Protein AF-A0AAE1XP70-F1 (afdb_monomer_lite)

Foldseek 3Di:
DDDPPDDPDDADEAEDEQDDDLQSNQLVPDLDPVVPQDPHWYKYQYDPVDDDDDPVQPDDPDDDDDDHDTRTDDDDHDDDDDDDPPDDPWEAADDDQFGDPPDTDHDDDPVVVVVLVVCVVVQDQPVNDPRSSVCSVCSDYHHDDCLAEPELFAPPPDPVVVVVSLCQLLDVVHPGPDYDQPDDDLLLAFLQAFLLLLAPVSVRNGHRSNSPSSVVSLVVDDPVSNVSSAHDPVSLVVSLVSLVNSVVVVPPVNPSVGDGPGPSNPD

Organism: NCBI:txid300844

InterPro domains:
  IPR029044 Nucleotide-diphospho-sugar transferases [G3DSA:3.90.550.10] (46-223)
  IPR029044 Nucleotide-diphospho-sugar transferases [SSF53448] (96-226)
  IPR050587 GNT1/Glycosyltransferase 8 [PTHR11183] (87-263)

Secondary structure (DSSP, 8-state):
------PPPPP-EEEEEE-SSHHHHHHSTTSSTTTS---SEEEEEE-TT-----GGGSPPS-----SS-EEEE-------------PPSSEEEEETTEEEEEEEE----HHHHHHHHHGGGTS--TTSSHHHHHHHH--S-EEPPGGGSEE---TT--HHHHHHHHHHHT-SS---S-EE--SS-GGGS-TTS-GGGGSGGGGGG--HHHHHHHHHHHHTS-HHHHGGGPPPHHHHHHHHHHHHHHHHTT-TT-GGGS----GGGT-

Sequence (267 aa):
MEAIAQKPQKREAYATVLHSSKSYVWCNRLSPQLQTRTHRDLILLLDPSFSNPPAKLSPGPAHRLRQDHLHRLRRRRFHQPRHPLPLPQMSAGNDGSIFNSGVMVIKPSNCTFRMLMDRRKDIVSYNGGDQGFLNEVFVWWHRLPRRVNFLKNFWSNSSIEASVKNQLLGSDPPKLYSLHYLGFKPWQCYRDYDCNWDVADQRVYASDAAHERWWKVHDAMEEGLQRFCGLSEERKIEVEWGRKMAREMGFRDQHWRINVTDPRKFI

Structure (mmCIF, N/CA/C/O backbone):
data_AF-A0AAE1XP70-F1
#
_entry.id   AF-A0AAE1XP70-F1
#
loop_
_atom_site.group_PDB
_atom_site.id
_atom_site.type_symbol
_atom_site.label_atom_id
_atom_site.label_alt_id
_atom_site.label_comp_id
_atom_site.label_asym_id
_atom_site.label_entity_id
_atom_site.label_seq_id
_atom_site.pdbx_PDB_ins_code
_atom_site.Cartn_x
_atom_site.Cartn_y
_atom_site.Cartn_z
_atom_site.occupancy
_atom_site.B_iso_or_equiv
_atom_site.auth_seq_id
_atom_site.auth_comp_id
_atom_site.auth_asym_id
_atom_site.auth_atom_id
_atom_site.pdbx_PDB_model_num
ATOM 1 N N . MET A 1 1 ? -48.910 -14.140 26.757 1.00 39.69 1 MET A N 1
ATOM 2 C CA . MET A 1 1 ? -48.167 -13.724 25.549 1.00 39.69 1 MET A CA 1
ATOM 3 C C . MET A 1 1 ? -46.905 -13.018 26.016 1.00 39.69 1 MET A C 1
ATOM 5 O O . MET A 1 1 ? -46.988 -11.870 26.431 1.00 39.69 1 MET A O 1
ATOM 9 N N . GLU A 1 2 ? -45.770 -13.716 26.062 1.00 42.31 2 GLU A N 1
ATOM 10 C CA . GLU A 1 2 ? -44.483 -13.085 26.376 1.00 42.31 2 GLU A CA 1
ATOM 11 C C . GLU A 1 2 ? -44.055 -12.204 25.203 1.00 42.31 2 GLU A C 1
ATOM 13 O O . GLU A 1 2 ? -43.962 -12.657 24.060 1.00 42.31 2 GLU A O 1
ATOM 18 N N . ALA A 1 3 ? -43.817 -10.924 25.484 1.00 45.78 3 ALA A N 1
ATOM 19 C CA . ALA A 1 3 ? -43.215 -10.019 24.525 1.00 45.78 3 ALA A CA 1
ATOM 20 C C . ALA A 1 3 ? -41.792 -10.509 24.228 1.00 45.78 3 ALA A C 1
ATOM 22 O O . ALA A 1 3 ? -40.904 -10.435 25.077 1.00 45.78 3 ALA A O 1
ATOM 23 N N . ILE A 1 4 ? -41.574 -11.010 23.011 1.00 49.72 4 ILE A N 1
ATOM 24 C CA . ILE A 1 4 ? -40.239 -11.298 22.490 1.00 49.72 4 ILE A CA 1
ATOM 25 C C . ILE A 1 4 ? -39.495 -9.961 22.439 1.00 49.72 4 ILE A C 1
ATOM 27 O O . ILE A 1 4 ? -39.672 -9.172 21.509 1.00 49.72 4 ILE A O 1
ATOM 31 N N . ALA A 1 5 ? -38.675 -9.686 23.455 1.00 50.47 5 ALA A N 1
ATOM 32 C CA . ALA A 1 5 ? -37.765 -8.555 23.444 1.00 50.47 5 ALA A CA 1
ATOM 33 C C . ALA A 1 5 ? -36.858 -8.692 22.212 1.00 50.47 5 ALA A C 1
ATOM 35 O O . ALA A 1 5 ? -36.017 -9.593 22.135 1.00 50.47 5 ALA A O 1
ATOM 36 N N . GLN A 1 6 ? -37.050 -7.823 21.214 1.00 50.69 6 GLN A N 1
ATOM 37 C CA . GLN A 1 6 ? -36.158 -7.764 20.062 1.00 50.69 6 GLN A CA 1
ATOM 38 C C . GLN A 1 6 ? -34.746 -7.496 20.580 1.00 50.69 6 GLN A C 1
ATOM 40 O O . GLN A 1 6 ? -34.478 -6.443 21.163 1.00 50.69 6 GLN A O 1
ATOM 45 N N . LYS A 1 7 ? -33.835 -8.460 20.389 1.00 49.38 7 LYS A N 1
ATOM 46 C CA . LYS A 1 7 ? -32.423 -8.270 20.729 1.00 49.38 7 LYS A CA 1
ATOM 47 C C . LYS A 1 7 ? -31.937 -6.991 20.039 1.00 49.38 7 LYS A C 1
ATOM 49 O O . LYS A 1 7 ? -32.132 -6.869 18.826 1.00 49.38 7 LYS A O 1
ATOM 54 N N . PRO A 1 8 ? -31.301 -6.054 20.767 1.00 54.28 8 PRO A N 1
ATOM 55 C CA . PRO A 1 8 ? -30.809 -4.826 20.167 1.00 54.28 8 PRO A CA 1
ATOM 56 C C . PRO A 1 8 ? -29.881 -5.177 19.005 1.00 54.28 8 PRO A C 1
ATOM 58 O O . PRO A 1 8 ? -28.919 -5.936 19.154 1.00 54.28 8 PRO A O 1
ATOM 61 N N . GLN A 1 9 ? -30.206 -4.658 17.822 1.00 63.66 9 GLN A N 1
ATOM 62 C CA . GLN A 1 9 ? -29.436 -4.928 16.618 1.00 63.66 9 GLN A CA 1
ATOM 63 C C . GLN A 1 9 ? -28.028 -4.349 16.795 1.00 63.66 9 GLN A C 1
ATOM 65 O O . GLN A 1 9 ? -27.860 -3.144 17.004 1.00 63.66 9 GLN A O 1
ATOM 70 N N . LYS A 1 10 ? -27.006 -5.212 16.734 1.00 67.31 10 LYS A N 1
ATOM 71 C CA . LYS A 1 10 ? -25.607 -4.780 16.810 1.00 67.31 10 LYS A CA 1
ATOM 72 C C . LYS A 1 10 ? -25.320 -3.826 15.648 1.00 67.31 10 LYS A C 1
ATOM 74 O O . LYS A 1 10 ? -25.559 -4.165 14.490 1.00 67.31 10 LYS A O 1
ATOM 79 N N . ARG A 1 11 ? -24.837 -2.622 15.968 1.00 81.94 11 ARG A N 1
ATOM 80 C CA . ARG A 1 11 ? -24.394 -1.637 14.975 1.00 81.94 11 ARG A CA 1
ATOM 81 C C . ARG A 1 11 ? -22.943 -1.923 14.619 1.00 81.94 11 ARG A C 1
ATOM 83 O O . ARG A 1 11 ? -22.087 -1.928 15.497 1.00 81.94 11 ARG A O 1
ATOM 90 N N . GLU A 1 12 ? -22.690 -2.157 13.342 1.00 83.12 12 GLU A N 1
ATOM 91 C CA . GLU A 1 12 ? -21.382 -2.536 12.812 1.00 83.12 12 GLU A CA 1
ATOM 92 C C . GLU A 1 12 ? -21.065 -1.662 11.598 1.00 83.12 12 GLU A C 1
ATOM 94 O O . GLU A 1 12 ? -21.948 -1.365 10.788 1.00 83.12 12 GLU A O 1
ATOM 99 N N . ALA A 1 13 ? -19.803 -1.266 11.467 1.00 84.75 13 ALA A N 1
ATOM 100 C CA . ALA A 1 13 ? -19.324 -0.437 10.372 1.00 84.75 13 ALA A CA 1
ATOM 101 C C . ALA A 1 13 ? -17.923 -0.881 9.948 1.00 84.75 13 ALA A C 1
ATOM 103 O O . ALA A 1 13 ? -17.158 -1.394 10.765 1.00 84.75 13 ALA A O 1
ATOM 104 N N . TYR A 1 14 ? -17.590 -0.656 8.682 1.00 84.25 14 TYR A N 1
ATOM 105 C CA . TYR A 1 14 ? -16.202 -0.616 8.238 1.00 84.25 14 TYR A CA 1
ATOM 106 C C . TYR A 1 14 ? -15.672 0.794 8.472 1.00 84.25 14 TYR A C 1
ATOM 108 O O . TYR A 1 14 ? -16.349 1.768 8.144 1.00 84.25 14 TYR A O 1
ATOM 116 N N . ALA A 1 15 ? -14.480 0.903 9.045 1.00 85.56 15 ALA A N 1
ATOM 117 C CA . ALA A 1 15 ? -13.807 2.174 9.250 1.00 85.56 15 ALA A CA 1
ATOM 118 C C . ALA A 1 15 ? -12.444 2.141 8.560 1.00 85.56 15 ALA A C 1
ATOM 120 O O . ALA A 1 15 ? -11.746 1.132 8.629 1.00 85.56 15 ALA A O 1
ATOM 121 N N . THR A 1 16 ? -12.072 3.238 7.908 1.00 82.31 16 THR A N 1
ATOM 122 C CA . THR A 1 16 ? -10.715 3.437 7.390 1.00 82.31 16 THR A CA 1
ATOM 123 C C . THR A 1 16 ? -10.249 4.848 7.695 1.00 82.31 16 THR A C 1
ATOM 125 O O . THR A 1 16 ? -11.045 5.793 7.713 1.00 82.31 16 THR A O 1
ATOM 128 N N . VAL A 1 17 ? -8.948 4.981 7.926 1.00 78.88 17 VAL A N 1
ATOM 129 C CA . VAL A 1 17 ? -8.281 6.270 8.075 1.00 78.88 17 VAL A CA 1
ATOM 130 C C . VAL A 1 17 ? -7.745 6.684 6.714 1.00 78.88 17 VAL A C 1
ATOM 132 O O . VAL A 1 17 ? -7.098 5.898 6.025 1.00 78.88 17 VAL A O 1
ATOM 135 N N . LEU A 1 18 ? -8.038 7.916 6.320 1.00 72.38 18 LEU A N 1
ATOM 136 C CA . LEU A 1 18 ? -7.437 8.574 5.173 1.00 72.38 18 LEU A CA 1
ATOM 137 C C . LEU A 1 18 ? -6.524 9.662 5.735 1.00 72.38 18 LEU A C 1
ATOM 139 O O . LEU A 1 18 ? -6.951 10.783 6.006 1.00 72.38 18 LEU A O 1
ATOM 143 N N . HIS A 1 19 ? -5.278 9.266 5.975 1.00 67.12 19 HIS A N 1
ATOM 144 C CA . HIS A 1 19 ? -4.187 10.129 6.410 1.00 67.12 19 HIS A CA 1
ATOM 145 C C . HIS A 1 19 ? -3.147 10.211 5.291 1.00 67.12 19 HIS A C 1
ATOM 147 O O . HIS A 1 19 ? -3.102 9.321 4.438 1.00 67.12 19 HIS A O 1
ATOM 153 N N . SER A 1 20 ? -2.284 11.229 5.341 1.00 58.16 20 SER A N 1
ATOM 154 C CA . SER A 1 20 ? -1.223 11.511 4.357 1.00 58.16 20 SER A CA 1
ATOM 155 C C . SER A 1 20 ? -1.717 11.933 2.966 1.00 58.16 20 SER A C 1
ATOM 157 O O . SER A 1 20 ? -2.848 11.643 2.599 1.00 58.16 20 SER A O 1
ATOM 159 N N . SER A 1 21 ? -0.858 12.684 2.263 1.00 58.31 21 SER A N 1
ATOM 160 C CA . SER A 1 21 ? -1.018 13.407 0.984 1.00 58.31 21 SER A CA 1
ATOM 161 C C . SER A 1 21 ? -2.244 13.089 0.105 1.00 58.31 21 SER A C 1
ATOM 163 O O . SER A 1 21 ? -2.734 11.968 0.021 1.00 58.31 21 SER A O 1
ATOM 165 N N . LYS A 1 22 ? -2.725 14.091 -0.650 1.00 54.78 22 LYS A N 1
ATOM 166 C CA . LYS A 1 22 ? -3.931 14.001 -1.504 1.00 54.78 22 LYS A CA 1
ATOM 167 C C . LYS A 1 22 ? -4.041 12.681 -2.300 1.00 54.78 22 LYS A C 1
ATOM 169 O O . LYS A 1 22 ? -5.137 12.140 -2.395 1.00 54.78 22 LYS A O 1
ATOM 174 N N . SER A 1 23 ? -2.938 12.129 -2.812 1.00 56.06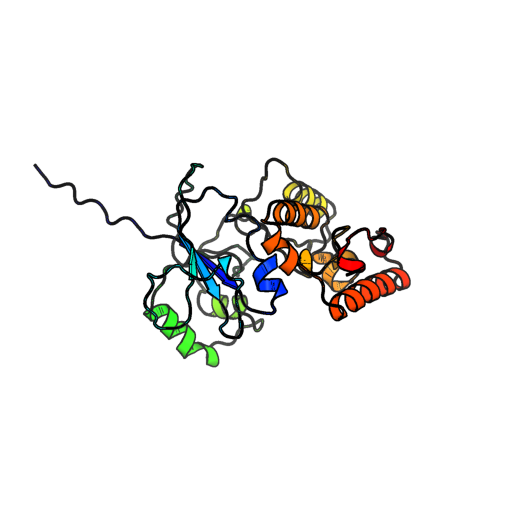 23 SER A N 1
ATOM 175 C CA . SER A 1 23 ? -2.921 10.859 -3.554 1.00 56.06 23 SER A CA 1
ATOM 176 C C . SER A 1 23 ? -3.343 9.642 -2.715 1.00 56.06 23 SER A C 1
ATOM 178 O O . SER A 1 23 ? -4.099 8.802 -3.199 1.00 56.06 23 SER A O 1
ATOM 180 N N . TYR A 1 24 ? -2.947 9.555 -1.442 1.00 58.66 24 TYR A N 1
ATOM 181 C CA . TYR A 1 24 ? -3.400 8.488 -0.545 1.00 58.66 24 TYR A CA 1
ATOM 182 C C . TYR A 1 24 ? -4.907 8.559 -0.311 1.00 58.66 24 TYR A C 1
ATOM 184 O O . TYR A 1 24 ? -5.584 7.542 -0.394 1.00 58.66 24 TYR A O 1
ATOM 192 N N . VAL A 1 25 ? -5.466 9.748 -0.090 1.00 58.84 25 VAL A N 1
ATOM 193 C CA . VAL A 1 25 ? -6.900 9.910 0.206 1.00 58.84 25 VAL A CA 1
ATOM 194 C C . VAL A 1 25 ? -7.793 9.408 -0.921 1.00 58.84 25 VAL A C 1
ATOM 196 O O . VAL A 1 25 ? -8.858 8.866 -0.633 1.00 58.84 25 VAL A O 1
ATOM 199 N N . TRP A 1 26 ? -7.390 9.587 -2.181 1.00 64.75 26 TRP A N 1
ATOM 200 C CA . TRP A 1 26 ? -8.249 9.316 -3.336 1.00 64.75 26 TRP A CA 1
ATOM 201 C C . TRP A 1 26 ? -7.944 8.013 -4.060 1.00 64.75 26 TRP A C 1
ATOM 203 O O . TRP A 1 26 ? -8.860 7.408 -4.601 1.00 64.75 26 TRP A O 1
ATOM 213 N N . CYS A 1 27 ? -6.705 7.536 -4.009 1.00 68.69 27 CYS A N 1
ATOM 214 C CA . CYS A 1 27 ? -6.318 6.280 -4.655 1.00 68.69 27 CYS A CA 1
ATOM 215 C C . CYS A 1 27 ? -6.380 5.093 -3.708 1.00 68.69 27 CYS A C 1
ATOM 217 O O . CYS A 1 27 ? -6.639 3.966 -4.121 1.00 68.69 27 CYS A O 1
ATOM 219 N N . ASN A 1 28 ? -6.264 5.345 -2.405 1.00 57.94 28 ASN A N 1
ATOM 220 C CA . ASN A 1 28 ? -6.704 4.367 -1.418 1.00 57.94 28 ASN A CA 1
ATOM 221 C C . ASN A 1 28 ? -8.241 4.287 -1.360 1.00 57.94 28 ASN A C 1
ATOM 223 O O . ASN A 1 28 ? -8.813 3.343 -0.810 1.00 57.94 28 ASN A O 1
ATOM 227 N N . ARG A 1 29 ? -8.941 5.278 -1.932 1.00 55.59 29 ARG A N 1
ATOM 228 C CA . ARG A 1 29 ? -10.395 5.305 -1.961 1.00 55.59 29 ARG A CA 1
ATOM 229 C C . ARG A 1 29 ? -10.912 4.241 -2.929 1.00 55.59 29 ARG A C 1
ATOM 231 O O . ARG A 1 29 ? -10.987 4.458 -4.124 1.00 55.59 29 ARG A O 1
ATOM 238 N N . LEU A 1 30 ? -11.417 3.158 -2.331 1.00 55.19 30 LEU A N 1
ATOM 239 C CA . LEU A 1 30 ? -12.483 2.284 -2.856 1.00 55.19 30 LEU A CA 1
ATOM 240 C C . LEU A 1 30 ? -12.068 1.118 -3.747 1.00 55.19 30 LEU A C 1
ATOM 242 O O . LEU A 1 30 ? -12.732 0.854 -4.744 1.00 55.19 30 LEU A O 1
ATOM 246 N N . SER A 1 31 ? -11.062 0.341 -3.338 1.00 44.72 31 SER A N 1
ATOM 247 C CA . SER A 1 31 ? -10.646 -0.805 -4.155 1.00 44.72 31 SER A CA 1
ATOM 248 C C . SER A 1 31 ? -11.374 -2.151 -3.890 1.00 44.72 31 SER A C 1
ATOM 250 O O . SER A 1 31 ? -11.353 -3.040 -4.732 1.00 44.72 31 SER A O 1
ATOM 252 N N . PRO A 1 32 ? -12.034 -2.380 -2.732 1.00 47.00 32 PRO A N 1
ATOM 253 C CA . PRO A 1 32 ? -13.052 -3.459 -2.705 1.00 47.00 32 PRO A CA 1
ATOM 254 C C . PRO A 1 32 ? -14.331 -3.180 -1.895 1.00 47.00 32 PRO A C 1
ATOM 256 O O . PRO A 1 32 ? -15.381 -3.731 -2.205 1.00 47.00 32 PRO A O 1
ATOM 259 N N . GLN A 1 33 ? -14.304 -2.334 -0.861 1.00 41.34 33 GLN A N 1
ATOM 260 C CA . GLN A 1 33 ? -15.391 -2.269 0.140 1.00 41.34 33 GLN A CA 1
ATOM 261 C C . GLN A 1 33 ? -16.680 -1.573 -0.329 1.00 41.34 33 GLN A C 1
ATOM 263 O O . GLN A 1 33 ? -17.728 -1.773 0.277 1.00 41.34 33 GLN A O 1
ATOM 268 N N . LEU A 1 34 ? -16.622 -0.763 -1.392 1.00 43.16 34 LEU A N 1
ATOM 269 C CA . LEU A 1 34 ? -17.827 -0.230 -2.048 1.00 43.16 34 LEU A CA 1
ATOM 270 C C . LEU A 1 34 ? -18.309 -1.087 -3.220 1.00 43.16 34 LEU A C 1
ATOM 272 O O . LEU A 1 34 ? -19.440 -0.906 -3.667 1.00 43.16 34 LEU A O 1
ATOM 276 N N . GLN A 1 35 ? -17.472 -2.001 -3.716 1.00 41.75 35 GLN A N 1
ATOM 277 C CA . GLN A 1 35 ? -17.884 -3.001 -4.700 1.00 41.75 35 GLN A CA 1
ATOM 278 C C . GLN A 1 35 ? -18.480 -4.239 -4.019 1.00 41.75 35 GLN A C 1
ATOM 280 O O . GLN A 1 35 ? -19.344 -4.905 -4.592 1.00 41.75 35 GLN A O 1
ATOM 285 N N . THR A 1 36 ? -18.083 -4.536 -2.777 1.00 47.69 36 THR A N 1
ATOM 286 C CA . THR A 1 36 ? -18.782 -5.525 -1.960 1.00 47.69 36 THR A CA 1
ATOM 287 C C . THR A 1 36 ? -20.156 -4.973 -1.598 1.00 47.69 36 THR A C 1
ATOM 289 O O . THR A 1 36 ? -20.293 -3.857 -1.095 1.00 47.69 36 THR A O 1
ATOM 292 N N . ARG A 1 37 ? -21.217 -5.742 -1.866 1.00 57.03 37 ARG A N 1
ATOM 293 C CA . ARG A 1 37 ? -22.593 -5.348 -1.526 1.00 57.03 37 ARG A CA 1
ATOM 294 C C . ARG A 1 37 ? -22.838 -5.505 -0.018 1.00 57.03 37 ARG A C 1
ATOM 296 O O . ARG A 1 37 ? -23.624 -6.342 0.422 1.00 57.03 37 ARG A O 1
ATOM 303 N N . THR A 1 38 ? -22.100 -4.743 0.784 1.00 62.66 38 THR A N 1
ATOM 304 C CA . THR A 1 38 ? -22.201 -4.739 2.242 1.00 62.66 38 THR A CA 1
ATOM 305 C C . THR A 1 38 ? -23.414 -3.935 2.707 1.00 62.66 38 THR A C 1
ATOM 307 O O . THR A 1 38 ? -23.755 -2.893 2.151 1.00 62.66 38 THR A O 1
ATOM 310 N N . HIS A 1 39 ? -24.072 -4.419 3.761 1.00 68.00 39 HIS A N 1
ATOM 311 C CA . HIS A 1 39 ? -25.154 -3.707 4.451 1.00 68.00 39 HIS A CA 1
ATOM 312 C C . HIS A 1 39 ? -24.658 -2.866 5.637 1.00 68.00 39 HIS A C 1
ATOM 314 O O . HIS A 1 39 ? -25.467 -2.230 6.312 1.00 68.00 39 HIS A O 1
ATOM 320 N N . ARG A 1 40 ? -23.351 -2.898 5.924 1.00 74.75 40 ARG A N 1
ATOM 321 C CA . ARG A 1 40 ? -22.734 -2.165 7.034 1.00 74.75 40 ARG A CA 1
ATOM 322 C C . ARG A 1 40 ? -22.417 -0.732 6.623 1.00 74.75 40 ARG A C 1
ATOM 324 O O . ARG A 1 40 ? -22.130 -0.464 5.459 1.00 74.75 40 ARG A O 1
ATOM 331 N N . ASP A 1 41 ? -22.444 0.174 7.596 1.00 78.31 41 ASP A N 1
ATOM 332 C CA . ASP A 1 41 ? -22.023 1.556 7.375 1.00 78.31 41 ASP A CA 1
ATOM 333 C C . ASP A 1 41 ? -20.527 1.614 7.012 1.00 78.31 41 ASP A C 1
ATOM 335 O O . ASP A 1 41 ? -19.735 0.787 7.470 1.00 78.31 41 ASP A O 1
ATOM 339 N N . LEU A 1 42 ? -20.139 2.617 6.221 1.00 77.62 42 LEU A N 1
ATOM 340 C CA . LEU A 1 42 ? -18.742 2.961 5.959 1.00 77.62 42 LEU A CA 1
ATOM 341 C C . LEU A 1 42 ? -18.417 4.294 6.641 1.00 77.62 42 LEU A C 1
ATOM 343 O O . LEU A 1 42 ? -19.096 5.300 6.414 1.00 77.62 42 LEU A O 1
ATOM 347 N N . ILE A 1 43 ? -17.381 4.285 7.473 1.00 81.94 43 ILE A N 1
ATOM 348 C CA . ILE A 1 43 ? -16.882 5.435 8.223 1.00 81.94 43 ILE A CA 1
ATOM 349 C C . ILE A 1 43 ? -15.503 5.805 7.678 1.00 81.94 43 ILE A C 1
ATOM 351 O O . ILE A 1 43 ? -14.597 4.973 7.644 1.00 81.94 43 ILE A O 1
ATOM 355 N N . LEU A 1 44 ? -15.344 7.061 7.266 1.00 77.19 44 LEU A N 1
ATOM 356 C CA . LEU A 1 44 ? -14.060 7.611 6.838 1.00 77.19 44 LEU A CA 1
ATOM 357 C C . LEU A 1 44 ? -13.566 8.599 7.896 1.00 77.19 44 LEU A C 1
ATOM 359 O O . LEU A 1 44 ? -14.266 9.567 8.205 1.00 77.19 44 LEU A O 1
ATOM 363 N N . LEU A 1 45 ? -12.376 8.341 8.438 1.00 78.69 45 LEU A N 1
ATOM 364 C CA . LEU A 1 45 ? -11.656 9.261 9.317 1.00 78.69 45 LEU A CA 1
ATOM 365 C C . LEU A 1 45 ? -10.703 10.084 8.450 1.00 78.69 45 LEU A C 1
ATOM 367 O O . LEU A 1 45 ? -9.792 9.512 7.853 1.00 78.69 45 LEU A O 1
ATOM 371 N N . LEU A 1 46 ? -10.947 11.389 8.330 1.00 75.06 46 LEU A N 1
ATOM 372 C CA . LEU A 1 46 ? -10.137 12.287 7.503 1.00 75.06 46 LEU A CA 1
ATOM 373 C C . LEU A 1 46 ? -9.199 13.119 8.374 1.00 75.06 46 LEU A C 1
ATOM 375 O O . LEU A 1 46 ? -9.614 13.639 9.408 1.00 75.06 46 LEU A O 1
ATOM 379 N N . ASP A 1 47 ? -7.959 13.285 7.925 1.00 70.00 47 ASP A N 1
ATOM 380 C CA . ASP A 1 47 ? -7.020 14.226 8.538 1.00 70.00 47 ASP A CA 1
ATOM 381 C C . ASP A 1 47 ? -7.480 15.689 8.309 1.00 70.00 47 ASP A C 1
ATOM 383 O O . ASP A 1 47 ? -7.809 16.067 7.179 1.00 70.00 47 ASP A O 1
ATOM 387 N N . PRO A 1 48 ? -7.527 16.543 9.347 1.00 64.44 48 PRO A N 1
ATOM 388 C CA . PRO A 1 48 ? -7.966 17.934 9.217 1.00 64.44 48 PRO A CA 1
ATOM 389 C C . PRO A 1 48 ? -7.048 18.812 8.351 1.00 64.44 48 PRO A C 1
ATOM 391 O O . PRO A 1 48 ? -7.486 19.866 7.893 1.00 64.44 48 PRO A O 1
ATOM 394 N N . SER A 1 49 ? -5.809 18.393 8.074 1.00 63.31 49 SER A N 1
ATOM 395 C CA . SER A 1 49 ? -4.914 19.089 7.134 1.00 63.31 49 SER A CA 1
ATOM 396 C C . SER A 1 49 ? -5.417 19.080 5.677 1.00 63.31 49 SER A C 1
ATOM 398 O O . SER A 1 49 ? -4.885 19.798 4.828 1.00 63.31 49 SER A O 1
ATOM 400 N N . PHE A 1 50 ? -6.483 18.332 5.366 1.00 59.62 50 PHE A N 1
ATOM 401 C CA . PHE A 1 50 ? -7.140 18.368 4.061 1.00 59.62 50 PHE A CA 1
ATOM 402 C C . PHE A 1 50 ? -8.110 19.549 3.924 1.00 59.62 50 PHE A C 1
ATOM 404 O O . PHE A 1 50 ? -9.286 19.471 4.276 1.00 59.62 50 PHE A O 1
ATOM 411 N N . SER A 1 51 ? -7.643 20.634 3.307 1.00 45.38 51 SER A N 1
ATOM 412 C CA . SER A 1 51 ? -8.507 21.718 2.826 1.00 45.38 51 SER A CA 1
ATOM 413 C C . SER A 1 51 ? -9.182 21.326 1.496 1.00 45.38 51 SER A C 1
ATOM 415 O O . SER A 1 51 ? -8.504 20.902 0.560 1.00 45.38 51 SER A O 1
ATOM 417 N N . ASN A 1 52 ? -10.504 21.507 1.392 1.00 50.50 52 ASN A N 1
ATOM 418 C CA . ASN A 1 52 ? -11.344 21.327 0.189 1.00 50.50 52 ASN A CA 1
ATOM 419 C C . ASN A 1 52 ? -11.513 19.885 -0.345 1.00 50.50 52 ASN A C 1
ATOM 421 O O . ASN A 1 52 ? -10.971 19.542 -1.401 1.00 50.50 52 ASN A O 1
ATOM 425 N N . PRO A 1 53 ? -12.344 19.035 0.294 1.00 51.59 53 PRO A N 1
ATOM 426 C CA . PRO A 1 53 ? -12.875 17.859 -0.387 1.00 51.59 53 PRO A CA 1
ATOM 427 C C . PRO A 1 53 ? -13.736 18.291 -1.600 1.00 51.59 53 PRO A C 1
ATOM 429 O O . PRO A 1 53 ? -14.468 19.277 -1.511 1.00 51.59 53 PRO A O 1
ATOM 432 N N . PRO A 1 54 ? -13.694 17.580 -2.744 1.00 46.75 54 PRO A N 1
ATOM 433 C CA . PRO A 1 54 ? -14.568 17.841 -3.883 1.00 46.75 54 PRO A CA 1
ATOM 434 C C . PRO A 1 54 ? -16.039 17.829 -3.458 1.00 46.75 54 PRO A C 1
ATOM 436 O O . PRO A 1 54 ? -16.463 16.964 -2.691 1.00 46.75 54 PRO A O 1
ATOM 439 N N . ALA A 1 55 ? -16.826 18.753 -4.017 1.00 46.69 55 ALA A N 1
ATOM 440 C CA . ALA A 1 55 ? -18.212 19.046 -3.632 1.00 46.69 55 ALA A CA 1
ATOM 441 C C . ALA A 1 55 ? -19.148 17.821 -3.529 1.00 46.69 55 ALA A C 1
ATOM 443 O O . ALA A 1 55 ? -20.111 17.843 -2.771 1.00 46.69 55 ALA A O 1
ATOM 444 N N . LYS A 1 56 ? -18.844 16.714 -4.225 1.00 45.94 56 LYS A N 1
ATOM 445 C CA . LYS A 1 56 ? -19.585 15.438 -4.143 1.00 45.94 56 LYS A CA 1
ATOM 446 C C . LYS A 1 56 ? -19.430 14.691 -2.804 1.00 45.94 56 LYS A C 1
ATOM 448 O O . LYS A 1 56 ? -20.082 13.667 -2.608 1.00 45.94 56 LYS A O 1
ATOM 453 N N . LEU A 1 57 ? -18.591 15.181 -1.889 1.00 45.72 57 LEU A N 1
ATOM 454 C CA . LEU A 1 57 ? -18.473 14.701 -0.508 1.00 45.72 57 LEU A CA 1
ATOM 455 C C . LEU A 1 57 ? -19.007 15.662 0.552 1.00 45.72 57 LEU A C 1
ATOM 457 O O . LEU A 1 57 ? -19.044 15.286 1.727 1.00 45.72 57 LEU A O 1
ATOM 461 N N . SER A 1 58 ? -19.422 16.865 0.158 1.00 37.06 58 SER A N 1
ATOM 462 C CA . SER A 1 58 ? -20.081 17.790 1.070 1.00 37.06 58 SER A CA 1
ATOM 463 C C . SER A 1 58 ? -21.417 17.172 1.498 1.00 37.06 58 SER A C 1
ATOM 465 O O . SER A 1 58 ? -22.234 16.835 0.635 1.00 37.06 58 SER A O 1
ATOM 467 N N . PRO A 1 59 ? -21.655 16.945 2.801 1.00 37.50 59 PRO A N 1
ATOM 468 C CA . PRO A 1 59 ? -22.929 16.410 3.252 1.00 37.50 59 PRO A CA 1
ATOM 469 C C . PRO A 1 59 ? -24.043 17.406 2.905 1.00 37.50 59 PRO A C 1
ATOM 471 O O . PRO A 1 59 ? -23.903 18.606 3.133 1.00 37.50 59 PRO A O 1
ATOM 474 N N . GLY A 1 60 ? -25.162 16.904 2.373 1.00 30.52 60 GLY A N 1
ATOM 475 C CA . GLY A 1 60 ? -26.405 17.676 2.315 1.00 30.52 60 GLY A CA 1
ATOM 476 C C . GLY A 1 60 ? -26.812 18.173 3.714 1.00 30.52 60 GLY A C 1
ATOM 477 O O . GLY A 1 60 ? -26.319 17.651 4.721 1.00 30.52 60 GLY A O 1
ATOM 478 N N . PRO A 1 61 ? -27.698 19.178 3.801 1.00 25.86 61 PRO A N 1
ATOM 479 C CA . PRO A 1 61 ? -27.917 19.980 5.003 1.00 25.86 61 PRO A CA 1
ATOM 480 C C . PRO A 1 61 ? -28.669 19.195 6.086 1.00 25.86 61 PRO A C 1
ATOM 482 O O . PRO A 1 61 ? -29.865 19.374 6.270 1.00 25.86 61 PRO A O 1
ATOM 485 N N . ALA A 1 62 ? -27.993 18.291 6.799 1.00 29.34 62 ALA A N 1
ATOM 486 C CA . ALA A 1 62 ? -28.564 17.619 7.966 1.00 29.34 62 ALA A CA 1
ATOM 487 C C . ALA A 1 62 ? -27.531 16.928 8.871 1.00 29.34 62 ALA A C 1
ATOM 489 O O . ALA A 1 62 ? -27.830 15.857 9.378 1.00 29.34 62 ALA A O 1
ATOM 490 N N . HIS A 1 63 ? -26.343 17.481 9.136 1.00 30.47 63 HIS A N 1
ATOM 491 C CA . HIS A 1 63 ? -25.520 16.970 10.245 1.00 30.47 63 HIS A CA 1
ATOM 492 C C . HIS A 1 63 ? -24.814 18.109 10.984 1.00 30.47 63 HIS A C 1
ATOM 494 O O . HIS A 1 63 ? -23.848 18.699 10.513 1.00 30.47 63 HIS A O 1
ATOM 500 N N . ARG A 1 64 ? -25.370 18.432 12.155 1.00 26.22 64 ARG A N 1
ATOM 501 C CA . ARG A 1 64 ? -24.879 19.443 13.088 1.00 26.22 64 ARG A CA 1
ATOM 502 C C . ARG A 1 64 ? -23.555 18.958 13.696 1.00 26.22 64 ARG A C 1
ATOM 504 O O . ARG A 1 64 ? -23.483 17.861 14.242 1.00 26.22 64 ARG A O 1
AT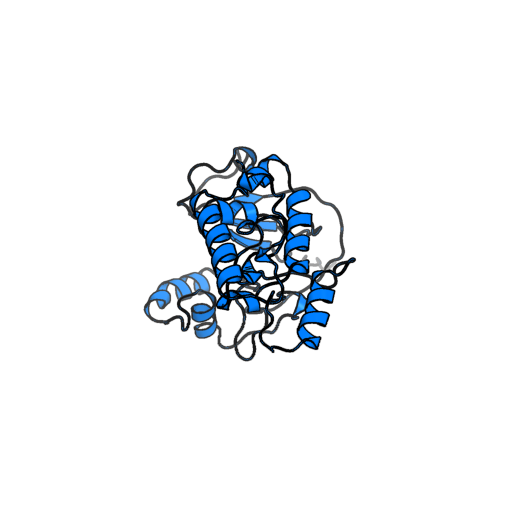OM 511 N N . LEU A 1 65 ? -22.537 19.797 13.536 1.00 33.34 65 LEU A N 1
ATOM 512 C CA . LEU A 1 65 ? -21.143 19.664 13.961 1.00 33.34 65 LEU A CA 1
ATOM 513 C C . LEU A 1 65 ? -20.976 19.382 15.467 1.00 33.34 65 LEU A C 1
ATOM 515 O O . LEU A 1 65 ? -21.622 20.051 16.273 1.00 33.34 65 LEU A O 1
ATOM 519 N N . ARG A 1 66 ? -20.036 18.492 15.831 1.00 27.47 66 ARG A N 1
ATOM 520 C CA . ARG A 1 66 ? -18.925 18.751 16.781 1.00 27.47 66 ARG A CA 1
ATOM 521 C C . ARG A 1 66 ? -17.987 17.535 16.928 1.00 27.47 66 ARG A C 1
ATOM 523 O O . ARG A 1 66 ? -18.446 16.403 17.012 1.00 27.47 66 ARG A O 1
ATOM 530 N N . GLN A 1 67 ? -16.695 17.876 16.992 1.00 29.73 67 GLN A N 1
ATOM 531 C CA . GLN A 1 67 ? -15.462 17.092 17.166 1.00 29.73 67 GLN A CA 1
ATOM 532 C C . GLN A 1 67 ? -15.048 16.148 16.020 1.00 29.73 67 GLN A C 1
ATOM 534 O O . GLN A 1 67 ? -15.385 14.970 15.971 1.00 29.73 67 GLN A O 1
ATOM 539 N N . ASP A 1 68 ? -14.290 16.772 15.111 1.00 33.84 68 ASP A N 1
ATOM 540 C CA . ASP A 1 68 ? -13.297 16.248 14.168 1.00 33.84 68 ASP A CA 1
ATOM 541 C C . ASP A 1 68 ? -13.794 15.208 13.152 1.00 33.84 68 ASP A C 1
ATOM 543 O O . ASP A 1 68 ? -13.426 14.039 13.124 1.00 33.84 68 ASP A O 1
ATOM 547 N N . HIS A 1 69 ? -14.686 15.729 12.300 1.00 41.25 69 HIS A N 1
ATOM 548 C CA . HIS A 1 69 ? -15.018 15.339 10.921 1.00 41.25 69 HIS A CA 1
ATOM 549 C C . HIS A 1 69 ? -15.005 13.843 10.564 1.00 41.25 69 HIS A C 1
ATOM 551 O O . HIS A 1 69 ? -14.360 13.391 9.617 1.00 41.25 69 HIS A O 1
ATOM 557 N N . LEU A 1 70 ? -15.863 13.088 11.249 1.00 38.25 70 LEU A N 1
ATOM 558 C CA . LEU A 1 70 ? -16.321 11.774 10.807 1.00 38.25 70 LEU A CA 1
ATOM 559 C C . LEU A 1 70 ? -17.311 11.922 9.631 1.00 38.25 70 LEU A C 1
ATOM 561 O O . LEU A 1 70 ? -18.458 12.335 9.825 1.00 38.25 70 LEU A O 1
ATOM 565 N N . HIS A 1 71 ? -16.917 11.564 8.406 1.00 39.72 71 HIS A N 1
ATOM 566 C CA . HIS A 1 71 ? -17.834 11.588 7.258 1.00 39.72 71 HIS A CA 1
ATOM 567 C C . HIS A 1 71 ? -18.555 10.241 7.112 1.00 39.72 71 HIS A C 1
ATOM 569 O O . HIS A 1 71 ? -17.937 9.210 6.837 1.00 39.72 71 HIS A O 1
ATOM 575 N N . ARG A 1 72 ? -19.886 10.245 7.269 1.00 38.56 72 ARG A N 1
ATOM 576 C CA . ARG A 1 72 ? -20.746 9.063 7.095 1.00 38.56 72 ARG A CA 1
ATOM 577 C C . ARG A 1 72 ? -21.436 9.106 5.732 1.00 38.56 72 ARG A C 1
ATOM 579 O O . ARG A 1 72 ? -22.328 9.921 5.510 1.00 38.56 72 ARG A O 1
ATOM 586 N N . LEU A 1 73 ? -21.060 8.204 4.829 1.00 40.12 73 LEU A N 1
ATOM 587 C CA . LEU A 1 73 ? -21.736 8.031 3.540 1.00 40.12 73 LEU A CA 1
ATOM 588 C C . LEU A 1 73 ? -22.833 6.968 3.677 1.00 40.12 73 LEU A C 1
ATOM 590 O O . LEU A 1 73 ? -22.547 5.803 3.931 1.00 40.12 73 LEU A O 1
ATOM 594 N N . ARG A 1 74 ? -24.100 7.357 3.491 1.00 36.00 74 ARG A N 1
ATOM 595 C CA . ARG A 1 74 ? -25.238 6.427 3.379 1.00 36.00 74 ARG A CA 1
ATOM 596 C C . ARG A 1 74 ? -25.623 6.269 1.905 1.00 36.00 74 ARG A C 1
ATOM 598 O O . ARG A 1 74 ? -26.024 7.246 1.280 1.00 36.00 74 ARG A O 1
ATOM 605 N N . ARG A 1 75 ? -25.555 5.054 1.346 1.00 41.00 75 ARG A N 1
ATOM 606 C CA . ARG A 1 75 ? -26.101 4.723 0.009 1.00 41.00 75 ARG A CA 1
ATOM 607 C C . ARG A 1 75 ? -27.005 3.480 0.041 1.00 41.00 75 ARG A C 1
ATOM 609 O O . ARG A 1 75 ? -26.944 2.680 0.970 1.00 41.00 75 ARG A O 1
ATOM 616 N N . ARG A 1 76 ? -27.925 3.413 -0.936 1.00 36.94 76 ARG A N 1
ATOM 617 C CA . ARG A 1 76 ? -29.087 2.500 -1.026 1.00 36.94 76 ARG A CA 1
ATOM 618 C C . ARG A 1 76 ? -28.710 1.045 -1.379 1.00 36.94 76 ARG A C 1
ATOM 620 O O . ARG A 1 76 ? -27.686 0.783 -1.993 1.00 36.94 76 ARG A O 1
ATOM 627 N N . ARG A 1 77 ? -29.596 0.137 -0.946 1.00 37.66 77 ARG A N 1
ATOM 628 C CA . ARG A 1 77 ? -29.505 -1.334 -0.821 1.00 37.66 77 ARG A CA 1
ATOM 629 C C . ARG A 1 77 ? -29.387 -2.085 -2.155 1.00 37.66 77 ARG A C 1
ATOM 631 O O . ARG A 1 77 ? -30.258 -1.876 -2.981 1.00 37.66 77 ARG A O 1
ATOM 638 N N . PHE A 1 78 ? -28.479 -3.066 -2.256 1.00 35.88 78 PHE A N 1
ATOM 639 C CA . PHE A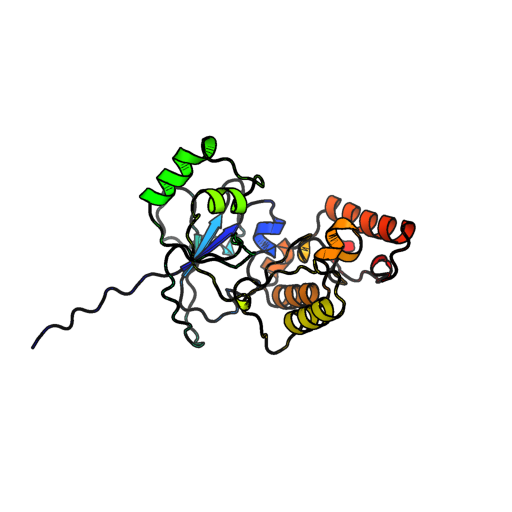 1 78 ? -28.581 -4.265 -3.122 1.00 35.88 78 PHE A CA 1
ATOM 640 C C . PHE A 1 78 ? -27.785 -5.442 -2.495 1.00 35.88 78 PHE A C 1
ATOM 642 O O . PHE A 1 78 ? -26.902 -5.197 -1.684 1.00 35.88 78 PHE A O 1
ATOM 649 N N . HIS A 1 79 ? -28.149 -6.705 -2.773 1.00 30.80 79 HIS A N 1
ATOM 650 C CA . HIS A 1 79 ? -27.886 -7.904 -1.931 1.00 30.80 79 HIS A CA 1
ATOM 651 C C . HIS A 1 79 ? -26.644 -8.747 -2.334 1.00 30.80 79 HIS A C 1
ATOM 653 O O . HIS A 1 79 ? -26.535 -9.126 -3.502 1.00 30.80 79 HIS A O 1
ATOM 659 N N . GLN A 1 80 ? -25.771 -9.123 -1.381 1.00 34.47 80 GLN A N 1
ATOM 660 C CA . GLN A 1 80 ? -24.874 -10.310 -1.412 1.00 34.47 80 GLN A CA 1
ATOM 661 C C . GLN A 1 80 ? -24.815 -10.998 -0.024 1.00 34.47 80 GLN A C 1
ATOM 663 O O . GLN A 1 80 ? -25.285 -10.409 0.955 1.00 34.47 80 GLN A O 1
ATOM 668 N N . PRO A 1 81 ? -24.299 -12.246 0.084 1.00 39.19 81 PRO A N 1
ATOM 669 C CA . PRO A 1 81 ? -24.439 -13.069 1.282 1.00 39.19 81 PRO A CA 1
ATOM 670 C C . PRO A 1 81 ? -23.668 -12.523 2.483 1.00 39.19 81 PRO A C 1
ATOM 672 O O . PRO A 1 81 ? -22.566 -11.988 2.379 1.00 39.19 81 PRO A O 1
ATOM 675 N N . ARG A 1 82 ? -24.273 -12.703 3.655 1.00 45.94 82 ARG A N 1
ATOM 676 C CA . ARG A 1 82 ? -23.763 -12.273 4.955 1.00 45.94 82 ARG A CA 1
ATOM 677 C C . ARG A 1 82 ? -22.621 -13.199 5.374 1.00 45.94 82 ARG A C 1
ATOM 679 O O . ARG A 1 82 ? -22.844 -14.398 5.498 1.00 45.94 82 ARG A O 1
ATOM 686 N N . HIS A 1 83 ? -21.454 -12.651 5.698 1.00 50.00 83 HIS A N 1
ATOM 687 C CA . HIS A 1 83 ? -20.537 -13.315 6.625 1.00 50.00 83 HIS A CA 1
ATOM 688 C C . HIS A 1 83 ? -20.827 -12.799 8.041 1.00 50.00 83 HIS A C 1
ATOM 690 O O . HIS A 1 83 ? -20.467 -11.664 8.363 1.00 50.00 83 HIS A O 1
ATOM 696 N N . PRO A 1 84 ? -21.516 -13.580 8.893 1.00 43.97 84 PRO A N 1
ATOM 697 C CA . PRO A 1 84 ? -21.664 -13.247 10.296 1.00 43.97 84 PRO A CA 1
ATOM 698 C C . PRO A 1 84 ? -20.331 -13.537 10.977 1.00 43.97 84 PRO A C 1
ATOM 700 O O . PRO A 1 84 ? -19.982 -14.682 11.233 1.00 43.97 84 PRO A O 1
ATOM 703 N N . LEU A 1 85 ? -19.565 -12.497 11.263 1.00 53.84 85 LEU A N 1
ATOM 704 C CA . LEU A 1 85 ? -18.381 -12.623 12.099 1.00 53.84 85 LEU A CA 1
ATOM 705 C C . LEU A 1 85 ? -18.578 -11.720 13.316 1.00 53.84 85 LEU A C 1
ATOM 707 O O . LEU A 1 85 ? -18.089 -10.590 13.309 1.00 53.84 85 LEU A O 1
ATOM 711 N N . PRO A 1 86 ? -19.320 -12.166 14.354 1.00 70.00 86 PRO A N 1
ATOM 712 C CA . PRO A 1 86 ? -19.264 -11.546 15.671 1.00 70.00 86 PRO A CA 1
ATOM 713 C C . PRO A 1 86 ? -17.911 -11.901 16.301 1.00 70.00 86 PRO A C 1
ATOM 715 O O . PRO A 1 86 ? -17.833 -12.679 17.246 1.00 70.00 86 PRO A O 1
ATOM 718 N N . LEU A 1 87 ? -16.835 -11.386 15.713 1.00 81.00 87 LEU A N 1
ATOM 719 C CA . LEU A 1 87 ? -15.487 -11.613 16.199 1.00 81.00 87 LEU A CA 1
ATOM 720 C C . LEU A 1 87 ? -15.223 -10.721 17.418 1.00 81.00 87 LEU A C 1
ATOM 722 O O . LEU A 1 87 ? -15.686 -9.575 17.453 1.00 81.00 87 LEU A O 1
ATOM 726 N N . PRO A 1 88 ? -14.512 -11.236 18.430 1.00 89.38 88 PRO A N 1
ATOM 727 C CA . PRO A 1 88 ? -14.164 -10.467 19.614 1.00 89.38 88 PRO A CA 1
ATOM 728 C C . PRO A 1 88 ? -13.169 -9.347 19.287 1.00 89.38 88 PRO A C 1
ATOM 730 O O . PRO A 1 88 ? -12.357 -9.453 18.364 1.00 89.38 88 PRO A O 1
ATOM 733 N N . GLN A 1 89 ? -13.202 -8.283 20.093 1.00 88.25 89 GLN A N 1
ATOM 734 C CA . GLN A 1 89 ? -12.055 -7.386 20.178 1.00 88.25 89 GLN A CA 1
ATOM 735 C C . GLN A 1 89 ? -10.945 -8.101 20.971 1.00 88.25 89 GLN A C 1
ATOM 737 O O . GLN A 1 89 ? -11.232 -8.639 22.032 1.00 88.25 89 GLN A O 1
ATOM 742 N N . MET A 1 90 ? -9.685 -8.086 20.552 1.00 91.06 90 MET A N 1
ATOM 743 C CA . MET A 1 90 ? -9.171 -7.593 19.274 1.00 91.06 90 MET A CA 1
ATOM 744 C C . MET A 1 90 ? -8.877 -8.797 18.370 1.00 91.06 90 MET A C 1
ATOM 746 O O . MET A 1 90 ? -8.218 -9.746 18.794 1.00 91.06 90 MET A O 1
ATOM 750 N N . SER A 1 91 ? -9.410 -8.783 17.144 1.00 94.12 91 SER A N 1
ATOM 751 C CA . SER A 1 91 ? -9.083 -9.780 16.115 1.00 94.12 91 SER A CA 1
ATOM 752 C C . SER A 1 91 ? -8.369 -9.109 14.950 1.00 94.12 91 SER A C 1
ATOM 754 O O . SER A 1 91 ? -8.832 -8.066 14.497 1.00 94.12 91 SER A O 1
ATOM 756 N N . ALA A 1 92 ? -7.303 -9.701 14.417 1.00 93.88 92 ALA A N 1
ATOM 757 C CA . ALA A 1 92 ? -6.509 -9.077 13.357 1.00 93.88 92 ALA A CA 1
ATOM 758 C C . ALA A 1 92 ? -5.860 -10.090 12.405 1.00 93.88 92 ALA A C 1
ATOM 760 O O . ALA A 1 92 ? -5.875 -11.305 12.634 1.00 93.88 92 ALA A O 1
ATOM 761 N N . GLY A 1 93 ? -5.327 -9.581 11.291 1.00 88.06 93 GLY A N 1
ATOM 762 C CA . GLY A 1 93 ? -4.529 -10.378 10.361 1.00 88.06 93 GLY A CA 1
ATOM 763 C C . GLY A 1 93 ? -3.264 -10.909 11.032 1.00 88.06 93 GLY A C 1
ATOM 764 O O . GLY A 1 93 ? -2.658 -10.230 11.852 1.00 88.06 93 GLY A O 1
ATOM 765 N N . ASN A 1 94 ? -2.875 -12.131 10.691 1.00 83.00 94 ASN A N 1
ATOM 766 C CA . ASN A 1 94 ? -1.764 -12.812 11.343 1.00 83.00 94 ASN A CA 1
ATOM 767 C C . ASN A 1 94 ? -0.401 -12.491 10.706 1.00 83.00 94 ASN A C 1
ATOM 769 O O . ASN A 1 94 ? -0.271 -12.640 9.491 1.00 83.00 94 ASN A O 1
ATOM 773 N N . ASP A 1 95 ? 0.599 -12.193 11.540 1.00 79.38 95 ASP A N 1
ATOM 774 C CA . ASP A 1 95 ? 2.019 -12.121 11.183 1.00 79.38 95 ASP A CA 1
ATOM 775 C C . ASP A 1 95 ? 2.893 -12.828 12.249 1.00 79.38 95 ASP A C 1
ATOM 777 O O . ASP A 1 95 ? 3.594 -12.222 13.056 1.00 79.38 95 ASP A O 1
ATOM 781 N N . GLY A 1 96 ? 2.789 -14.159 12.317 1.00 84.88 96 GLY A N 1
ATOM 782 C CA . GLY A 1 96 ? 3.533 -14.972 13.285 1.00 84.88 96 GLY A CA 1
ATOM 783 C C . GLY A 1 96 ? 2.975 -14.885 14.713 1.00 84.88 96 GLY A C 1
ATOM 784 O O . GLY A 1 96 ? 1.863 -15.363 14.982 1.00 84.88 96 GLY A O 1
ATOM 785 N N . SER A 1 97 ? 3.781 -14.365 15.644 1.00 87.44 97 SER A N 1
ATOM 786 C CA . SER A 1 97 ? 3.406 -14.112 17.047 1.00 87.44 97 SER A CA 1
ATOM 787 C C . SER A 1 97 ? 2.759 -12.739 17.258 1.00 87.44 97 SER A C 1
ATOM 789 O O . SER A 1 97 ? 2.077 -12.544 18.262 1.00 87.44 97 SER A O 1
ATOM 791 N N . ILE A 1 98 ? 2.914 -11.829 16.298 1.00 92.50 98 ILE A N 1
ATOM 792 C CA . ILE A 1 98 ? 2.299 -10.501 16.280 1.00 92.50 98 ILE A CA 1
ATOM 793 C C . ILE A 1 98 ? 1.167 -10.447 15.250 1.00 92.50 98 ILE A C 1
ATOM 795 O O . ILE A 1 98 ? 1.014 -11.334 14.402 1.00 92.50 98 ILE A O 1
ATOM 799 N N . PHE A 1 99 ? 0.343 -9.407 15.322 1.00 93.94 99 PHE A N 1
ATOM 800 C CA . PHE A 1 99 ? -0.685 -9.159 14.316 1.00 93.94 99 PHE A CA 1
ATOM 801 C C . PHE A 1 99 ? -0.317 -8.004 13.389 1.00 93.94 99 PHE A C 1
ATOM 803 O O . PHE A 1 99 ? 0.346 -7.042 13.777 1.00 93.94 99 PHE A O 1
ATOM 810 N N . ASN A 1 100 ? -0.828 -8.074 12.161 1.00 93.56 100 ASN A N 1
ATOM 811 C CA . ASN A 1 100 ? -0.821 -6.962 11.225 1.00 93.56 100 ASN A CA 1
ATOM 812 C C . ASN A 1 100 ? -2.040 -6.062 11.468 1.00 93.56 100 ASN A C 1
ATOM 814 O O . ASN A 1 100 ? -3.183 -6.529 11.411 1.00 93.56 100 ASN A O 1
ATOM 818 N N . SER A 1 101 ? -1.807 -4.768 11.692 1.00 92.81 101 SER A N 1
ATOM 819 C CA . SER A 1 101 ? -2.857 -3.790 12.013 1.00 92.81 101 SER A CA 1
ATOM 820 C C . SER A 1 101 ? -3.646 -3.290 10.795 1.00 92.81 101 SER A C 1
ATOM 822 O O . SER A 1 101 ? -4.605 -2.539 10.954 1.00 92.81 101 SER A O 1
ATOM 824 N N . GLY A 1 102 ? -3.319 -3.739 9.576 1.00 89.44 102 GLY A N 1
ATOM 825 C CA . GLY A 1 102 ? -3.997 -3.297 8.352 1.00 89.44 102 GLY A CA 1
ATOM 826 C C . GLY A 1 102 ? -5.478 -3.681 8.270 1.00 89.44 102 GLY A C 1
ATOM 827 O O . GLY A 1 102 ? -6.267 -2.968 7.654 1.00 89.44 102 GLY A O 1
ATOM 828 N N . VAL A 1 103 ? -5.884 -4.787 8.906 1.00 90.75 103 VAL A N 1
ATOM 829 C CA . VAL A 1 103 ? -7.296 -5.176 9.050 1.00 90.75 103 VAL A CA 1
ATOM 830 C C . VAL A 1 103 ? -7.529 -5.725 10.449 1.00 90.75 103 VAL A C 1
ATOM 832 O O . VAL A 1 103 ? -6.943 -6.739 10.833 1.00 90.75 103 VAL A O 1
ATOM 835 N N . MET A 1 104 ? -8.431 -5.074 11.183 1.00 93.06 104 MET A N 1
ATOM 836 C CA . MET A 1 104 ? -8.749 -5.403 12.569 1.00 93.06 104 MET A CA 1
ATOM 837 C C . MET A 1 104 ? -10.259 -5.384 12.822 1.00 93.06 104 MET A C 1
ATOM 839 O O . MET A 1 104 ? -11.013 -4.655 12.175 1.00 93.06 104 MET A O 1
ATOM 843 N N . VAL A 1 105 ? -10.692 -6.157 13.814 1.00 92.31 105 VAL A N 1
ATOM 844 C CA . VAL A 1 105 ? -12.019 -6.083 14.422 1.00 92.31 105 VAL A CA 1
ATOM 845 C C . VAL A 1 105 ? -11.862 -5.514 15.823 1.00 92.31 105 VAL A C 1
ATOM 847 O O . VAL A 1 105 ? -11.233 -6.120 16.693 1.00 92.31 105 VAL A O 1
ATOM 850 N N . ILE A 1 106 ? -12.458 -4.343 16.029 1.00 91.81 106 ILE A N 1
ATOM 851 C CA . ILE A 1 106 ? -12.440 -3.613 17.294 1.00 91.81 106 ILE A CA 1
ATOM 852 C C . ILE A 1 106 ? -13.862 -3.248 17.719 1.00 91.81 106 ILE A C 1
ATOM 854 O O . ILE A 1 106 ? -14.765 -3.094 16.895 1.00 91.81 106 ILE A O 1
ATOM 858 N N . LYS A 1 107 ? -14.053 -3.086 19.025 1.00 91.75 107 LYS A N 1
ATOM 859 C CA . LYS A 1 107 ? -15.265 -2.570 19.653 1.00 91.75 107 LYS A CA 1
ATOM 860 C C . LYS A 1 107 ? -14.993 -1.127 20.099 1.00 91.75 107 LYS A C 1
ATOM 862 O O . LYS A 1 107 ? -14.253 -0.925 21.060 1.00 91.75 107 LYS A O 1
ATOM 867 N N . PRO A 1 108 ? -15.604 -0.117 19.455 1.00 91.50 108 PRO A N 1
ATOM 868 C CA . PRO A 1 108 ? -15.418 1.276 19.849 1.00 91.50 108 PRO A CA 1
ATOM 869 C C . PRO A 1 108 ? -15.717 1.491 21.338 1.00 91.50 108 PRO A C 1
ATOM 871 O O . PRO A 1 108 ? -16.754 1.053 21.842 1.00 91.50 108 PRO A O 1
ATOM 874 N N . SER A 1 109 ? -14.798 2.150 22.043 1.00 93.00 109 SER A N 1
ATOM 875 C CA . SER A 1 109 ? -14.868 2.383 23.486 1.00 93.00 109 SER A CA 1
ATOM 876 C C . SER A 1 109 ? -14.096 3.648 23.840 1.00 93.00 109 SER A C 1
ATOM 878 O O . SER A 1 109 ? -12.888 3.721 23.612 1.00 93.00 109 SER A O 1
ATOM 880 N N . ASN A 1 110 ? -14.778 4.630 24.437 1.00 94.75 110 ASN A N 1
ATOM 881 C CA . ASN A 1 110 ? -14.131 5.860 24.902 1.00 94.75 110 ASN A CA 1
ATOM 882 C C . ASN A 1 110 ? -13.063 5.575 25.964 1.00 94.75 110 ASN A C 1
ATOM 884 O O . ASN A 1 110 ? -12.031 6.238 25.974 1.00 94.75 110 ASN A O 1
ATOM 888 N N . CYS A 1 111 ? -13.284 4.583 26.831 1.00 95.88 111 CYS A N 1
ATOM 889 C CA . CYS A 1 111 ? -12.305 4.197 27.846 1.00 95.88 111 CYS A CA 1
ATOM 890 C C . CYS A 1 111 ? -11.031 3.638 27.203 1.00 95.88 111 CYS A C 1
ATOM 892 O O . CYS A 1 111 ? -9.937 4.067 27.551 1.00 95.88 111 CYS A O 1
ATOM 894 N N . THR A 1 112 ? -11.171 2.737 26.224 1.00 93.56 112 THR A N 1
ATOM 895 C CA . THR A 1 112 ? -10.021 2.171 25.500 1.00 93.56 112 THR A CA 1
ATOM 896 C C . THR A 1 112 ? -9.289 3.254 24.716 1.00 93.56 112 THR A C 1
ATOM 898 O O . THR A 1 112 ? -8.069 3.321 24.776 1.00 93.56 112 THR A O 1
ATOM 901 N N . PHE A 1 113 ? -10.018 4.142 24.034 1.00 94.25 113 PHE A N 1
ATOM 902 C CA . PHE A 1 113 ? -9.414 5.258 23.309 1.00 94.25 113 PHE A CA 1
ATOM 903 C C . PHE A 1 113 ? -8.598 6.171 24.233 1.00 94.25 113 PHE A C 1
ATOM 905 O O . PHE A 1 113 ? -7.439 6.438 23.938 1.00 94.25 113 PHE A O 1
ATOM 912 N N . ARG A 1 114 ? -9.168 6.602 25.367 1.00 96.12 114 ARG A N 1
ATOM 913 C CA . ARG A 1 114 ? -8.456 7.440 26.347 1.00 96.12 114 ARG A CA 1
ATOM 914 C C . ARG A 1 114 ? -7.212 6.741 26.881 1.00 96.12 114 ARG A C 1
ATOM 916 O O . ARG A 1 114 ? -6.141 7.318 26.815 1.00 96.12 114 ARG A O 1
ATOM 923 N N . MET A 1 115 ? -7.323 5.470 27.269 1.00 94.81 115 MET A N 1
ATOM 924 C CA . MET A 1 115 ? -6.173 4.683 27.722 1.00 94.81 115 MET A CA 1
ATOM 925 C C . MET A 1 115 ? -5.049 4.631 26.672 1.00 94.81 115 MET A C 1
ATOM 927 O O . MET A 1 115 ? -3.887 4.818 27.019 1.00 94.81 115 MET A O 1
ATOM 931 N N . LEU A 1 116 ? -5.382 4.414 25.393 1.00 94.81 116 LEU A N 1
ATOM 932 C CA . LEU A 1 116 ? -4.398 4.409 24.302 1.00 94.81 116 LEU A CA 1
ATOM 933 C C . LEU A 1 116 ? -3.745 5.788 24.129 1.00 94.81 116 LEU A C 1
ATOM 935 O O . LEU A 1 116 ? -2.533 5.876 23.955 1.00 94.81 116 LEU A O 1
ATOM 939 N N . MET A 1 117 ? -4.538 6.863 24.182 1.00 94.31 117 MET A N 1
ATOM 940 C CA . MET A 1 117 ? -4.039 8.232 24.030 1.00 94.31 117 MET A CA 1
ATOM 941 C C . MET A 1 117 ? -3.167 8.669 25.209 1.00 94.31 117 MET A C 1
ATOM 943 O O . MET A 1 117 ? -2.127 9.282 24.983 1.00 94.31 117 MET A O 1
ATOM 947 N N . ASP A 1 118 ? -3.550 8.332 26.439 1.00 95.38 118 ASP A N 1
ATOM 948 C CA . ASP A 1 118 ? -2.821 8.699 27.657 1.00 95.38 118 ASP A CA 1
ATOM 949 C C . ASP A 1 118 ? -1.467 7.980 27.724 1.00 95.38 118 ASP A C 1
ATOM 951 O O . ASP A 1 118 ? -0.458 8.570 28.102 1.00 95.38 118 ASP A O 1
ATOM 955 N N . ARG A 1 119 ? -1.417 6.719 27.276 1.00 92.88 119 ARG A N 1
ATOM 956 C CA . ARG A 1 119 ? -0.205 5.884 27.280 1.00 92.88 119 ARG A CA 1
ATOM 957 C C . ARG A 1 119 ? 0.683 6.044 26.051 1.00 92.88 119 ARG A C 1
ATOM 959 O O . ARG A 1 119 ? 1.726 5.402 25.977 1.00 92.88 119 ARG A O 1
ATOM 966 N N . ARG A 1 120 ? 0.323 6.904 25.093 1.00 91.62 120 ARG A N 1
ATOM 967 C CA . ARG A 1 120 ? 1.055 7.057 23.820 1.00 91.62 120 ARG A CA 1
ATOM 968 C C . ARG A 1 120 ? 2.531 7.442 23.969 1.00 91.62 120 ARG A C 1
ATOM 970 O O . ARG A 1 120 ? 3.300 7.226 23.044 1.00 91.62 120 ARG A O 1
ATOM 977 N N . LYS A 1 121 ? 2.889 8.103 25.077 1.00 89.94 121 LYS A N 1
ATOM 978 C CA . LYS A 1 121 ? 4.268 8.519 25.384 1.00 89.94 121 LYS A CA 1
ATOM 979 C C . LYS A 1 121 ? 5.016 7.487 26.229 1.00 89.94 121 LYS A C 1
ATOM 981 O O . LYS A 1 121 ? 6.240 7.492 26.214 1.00 89.94 121 LYS A O 1
ATOM 986 N N . ASP A 1 122 ? 4.280 6.631 26.935 1.00 94.25 122 ASP A N 1
ATOM 987 C CA . ASP A 1 122 ? 4.831 5.622 27.840 1.00 94.25 122 ASP A CA 1
ATOM 988 C C . ASP A 1 122 ? 5.136 4.318 27.091 1.00 94.25 122 ASP A C 1
ATOM 990 O O . ASP A 1 122 ? 6.146 3.668 27.342 1.00 94.25 122 ASP A O 1
ATOM 994 N N . ILE A 1 123 ? 4.247 3.921 26.175 1.00 93.75 123 ILE A N 1
ATOM 995 C CA . ILE A 1 123 ? 4.363 2.682 25.404 1.00 93.75 123 ILE A CA 1
ATOM 996 C C . ILE A 1 123 ? 5.091 2.984 24.097 1.00 93.75 123 ILE A C 1
ATOM 998 O O . ILE A 1 123 ? 4.584 3.703 23.232 1.00 93.75 123 ILE A O 1
ATOM 1002 N N . VAL A 1 124 ? 6.286 2.415 23.953 1.00 92.94 124 VAL A N 1
ATOM 1003 C CA . VAL A 1 124 ? 7.148 2.619 22.787 1.00 92.94 124 VAL A CA 1
ATOM 1004 C C . VAL A 1 124 ? 6.762 1.645 21.680 1.00 92.94 124 VAL A C 1
ATOM 1006 O O . VAL A 1 124 ? 6.817 0.435 21.858 1.00 92.94 124 VAL A O 1
ATOM 1009 N N . SER A 1 125 ? 6.411 2.166 20.504 1.00 95.19 125 SER A N 1
ATOM 1010 C CA . SER A 1 125 ? 6.195 1.333 19.319 1.00 95.19 125 SER A CA 1
ATOM 1011 C C . SER A 1 125 ? 7.520 0.765 18.812 1.00 95.19 125 SER A C 1
ATOM 1013 O O . SER A 1 125 ? 8.374 1.531 18.361 1.00 95.19 125 SER A O 1
ATOM 1015 N N . TYR A 1 126 ? 7.673 -0.563 18.803 1.00 92.12 126 TYR A N 1
ATOM 1016 C CA . TYR A 1 126 ? 8.911 -1.216 18.354 1.00 92.12 126 TYR A CA 1
ATOM 1017 C C . TYR A 1 126 ? 9.279 -0.928 16.885 1.00 92.12 126 TYR A C 1
ATOM 1019 O O . TYR A 1 126 ? 10.427 -1.115 16.494 1.00 92.12 126 TYR A O 1
ATOM 1027 N N . ASN A 1 127 ? 8.322 -0.491 16.055 1.00 90.69 127 ASN A N 1
ATOM 1028 C CA . ASN A 1 127 ? 8.550 -0.125 14.651 1.00 90.69 127 ASN A CA 1
ATOM 1029 C C . ASN A 1 127 ? 8.192 1.336 14.331 1.00 90.69 127 ASN A C 1
ATOM 1031 O O . ASN A 1 127 ? 8.119 1.703 13.161 1.00 90.69 127 ASN A O 1
ATOM 1035 N N . GLY A 1 128 ? 7.914 2.156 15.350 1.00 91.19 128 GLY A N 1
ATOM 1036 C CA . GLY A 1 128 ? 7.509 3.557 15.195 1.00 91.19 128 GLY A CA 1
ATOM 1037 C C . GLY A 1 128 ? 6.110 3.785 14.598 1.00 91.19 128 GLY A C 1
ATOM 1038 O O . GLY A 1 128 ? 5.671 4.930 14.527 1.00 91.19 128 GLY A O 1
ATOM 1039 N N . GLY A 1 129 ? 5.395 2.732 14.188 1.00 90.31 129 GLY A N 1
ATOM 1040 C CA . GLY A 1 129 ? 4.061 2.803 13.587 1.00 90.31 129 GLY A CA 1
ATOM 1041 C C . GLY A 1 129 ? 2.933 2.374 14.526 1.00 90.31 129 GLY A C 1
ATOM 1042 O O . GLY A 1 129 ? 3.155 2.012 15.685 1.00 90.31 129 GLY A O 1
ATOM 1043 N N . ASP A 1 130 ? 1.703 2.370 14.009 1.00 91.81 130 ASP A N 1
ATOM 1044 C CA . ASP A 1 130 ? 0.518 1.907 14.737 1.00 91.81 130 ASP A CA 1
ATOM 1045 C C . ASP A 1 130 ? 0.575 0.402 15.024 1.00 91.81 130 ASP A C 1
ATOM 1047 O O . ASP A 1 130 ? 0.213 -0.012 16.122 1.00 91.81 130 ASP A O 1
ATOM 1051 N N . GLN A 1 131 ? 1.083 -0.410 14.087 1.00 93.19 131 GLN A N 1
ATOM 1052 C CA . GLN A 1 131 ? 1.202 -1.855 14.286 1.00 93.19 131 GLN A CA 1
ATOM 1053 C C . GLN A 1 131 ? 2.046 -2.169 15.520 1.00 93.19 131 GLN A C 1
ATOM 1055 O O . GLN A 1 131 ? 1.635 -2.995 16.332 1.00 93.19 131 GLN A O 1
ATOM 1060 N N . GLY A 1 132 ? 3.199 -1.508 15.671 1.00 94.56 132 GLY A N 1
ATOM 1061 C CA . GLY A 1 132 ? 4.075 -1.745 16.809 1.00 94.56 132 GLY A CA 1
ATOM 1062 C C . GLY A 1 132 ? 3.414 -1.340 18.117 1.00 94.56 132 GLY A C 1
ATOM 1063 O O . GLY A 1 132 ? 3.285 -2.158 19.020 1.00 94.56 132 GLY A O 1
ATOM 1064 N N . PHE A 1 133 ? 2.871 -0.123 18.168 1.00 95.81 133 PHE A N 1
ATOM 1065 C CA . PHE A 1 133 ? 2.165 0.388 19.340 1.00 95.81 133 PHE A CA 1
ATOM 1066 C C . PHE A 1 133 ? 0.999 -0.517 19.766 1.00 95.81 133 PHE A C 1
ATOM 1068 O O . PHE A 1 133 ? 0.838 -0.835 20.941 1.00 95.81 133 PHE A O 1
ATOM 1075 N N . LEU A 1 134 ? 0.175 -0.951 18.810 1.00 95.56 134 LEU A N 1
ATOM 1076 C CA . LEU A 1 134 ? -0.988 -1.781 19.099 1.00 95.56 134 LEU A CA 1
ATOM 1077 C C . LEU A 1 134 ? -0.595 -3.198 19.532 1.00 95.56 134 LEU A C 1
ATOM 1079 O O . LEU A 1 134 ? -1.321 -3.776 20.337 1.00 95.56 134 LEU A O 1
ATOM 1083 N N . ASN A 1 135 ? 0.516 -3.754 19.039 1.00 95.88 135 ASN A N 1
ATOM 1084 C CA . ASN A 1 135 ? 1.019 -5.053 19.498 1.00 95.88 135 ASN A CA 1
ATOM 1085 C C . ASN A 1 135 ? 1.548 -4.993 20.940 1.00 95.88 135 ASN A C 1
ATOM 1087 O O . ASN A 1 135 ? 1.338 -5.949 21.681 1.00 95.88 135 ASN A O 1
ATOM 1091 N N . GLU A 1 136 ? 2.130 -3.867 21.366 1.00 95.06 136 GLU A N 1
ATOM 1092 C CA . GLU A 1 136 ? 2.512 -3.658 22.773 1.00 95.06 136 GLU A CA 1
ATOM 1093 C C . GLU A 1 136 ? 1.291 -3.563 23.702 1.00 95.06 136 GLU A C 1
ATOM 1095 O O . GLU A 1 136 ? 1.320 -4.013 24.845 1.00 95.06 136 GLU A O 1
ATOM 1100 N N . VAL A 1 137 ? 0.180 -2.993 23.218 1.00 94.69 137 VAL A N 1
ATOM 1101 C CA . VAL A 1 137 ? -1.048 -2.851 24.018 1.00 94.69 137 VAL A CA 1
ATOM 1102 C C . VAL A 1 137 ? -1.883 -4.135 24.037 1.00 94.69 137 VAL A C 1
ATOM 1104 O O . VAL A 1 137 ? -2.393 -4.539 25.083 1.00 94.69 137 VAL A O 1
ATOM 1107 N N . PHE A 1 138 ? -2.080 -4.765 22.879 1.00 94.38 138 PHE A N 1
ATOM 1108 C CA . PHE A 1 138 ? -2.944 -5.932 22.709 1.00 94.38 138 PHE A CA 1
ATOM 1109 C C . PHE A 1 138 ? -2.123 -7.213 22.556 1.00 94.38 138 PHE A C 1
ATOM 1111 O O . PHE A 1 138 ? -2.150 -7.868 21.514 1.00 94.38 138 PHE A O 1
ATOM 1118 N N . VAL A 1 139 ? -1.443 -7.606 23.632 1.00 92.62 139 VAL A N 1
ATOM 1119 C CA . VAL A 1 139 ? -0.627 -8.834 23.664 1.00 92.62 139 VAL A CA 1
ATOM 1120 C C . VAL A 1 139 ? -1.458 -10.120 23.504 1.00 92.62 139 VAL A C 1
ATOM 1122 O O . VAL A 1 139 ? -0.951 -11.133 23.031 1.00 92.62 139 VAL A O 1
ATOM 1125 N N . TRP A 1 140 ? -2.757 -10.072 23.829 1.00 92.62 140 TRP A N 1
ATOM 1126 C CA . TRP A 1 140 ? -3.721 -11.152 23.592 1.00 92.62 140 TRP A CA 1
ATOM 1127 C C . TRP A 1 140 ? -4.727 -10.750 22.513 1.00 92.62 140 TRP A C 1
ATOM 1129 O O . TRP A 1 140 ? -5.432 -9.746 22.646 1.00 92.62 140 TRP A O 1
ATOM 1139 N N . TRP A 1 141 ? -4.817 -11.550 21.451 1.00 94.38 141 TRP A N 1
ATOM 1140 C CA . TRP A 1 141 ? -5.643 -11.254 20.282 1.00 94.38 141 TRP A CA 1
ATOM 1141 C C . TRP A 1 141 ? -6.074 -12.525 19.540 1.00 94.38 141 TRP A C 1
ATOM 1143 O O . TRP A 1 141 ? -5.533 -13.613 19.747 1.00 94.38 141 TRP A O 1
ATOM 1153 N N . HIS A 1 142 ? -7.068 -12.392 18.661 1.00 93.44 142 HIS A N 1
ATOM 1154 C CA . HIS A 1 142 ? -7.637 -13.503 17.897 1.00 93.44 142 HIS A CA 1
ATOM 1155 C C . HIS A 1 142 ? -7.257 -13.442 16.411 1.00 93.44 142 HIS A C 1
ATOM 1157 O O . HIS A 1 142 ? -7.317 -12.394 15.764 1.00 93.44 142 HIS A O 1
ATOM 1163 N N . ARG A 1 143 ? -6.909 -14.596 15.833 1.00 91.62 143 ARG A N 1
ATOM 1164 C CA . ARG A 1 143 ? -6.432 -14.690 14.446 1.00 91.62 143 ARG A CA 1
ATOM 1165 C C . ARG A 1 143 ? -7.585 -14.615 13.446 1.00 91.62 143 ARG A C 1
ATOM 1167 O O . ARG A 1 143 ? -8.494 -15.443 13.472 1.00 91.62 143 ARG A O 1
ATOM 1174 N N . LEU A 1 144 ? -7.508 -13.668 12.512 1.00 90.38 144 LEU A N 1
ATOM 1175 C CA . LEU A 1 144 ? -8.341 -13.669 11.311 1.00 90.38 144 LEU A CA 1
ATOM 1176 C C . LEU A 1 144 ? -7.795 -14.659 10.271 1.00 90.38 144 LEU A C 1
ATOM 1178 O O . LEU A 1 144 ? -6.578 -14.855 10.177 1.00 90.38 144 LEU A O 1
ATOM 1182 N N . PRO A 1 145 ? -8.661 -15.237 9.416 1.00 89.44 145 PRO A N 1
ATOM 1183 C CA . PRO A 1 145 ? -8.205 -15.996 8.260 1.00 89.44 145 PRO A CA 1
ATOM 1184 C C . PRO A 1 145 ? -7.291 -15.147 7.366 1.00 89.44 145 PRO A C 1
ATOM 1186 O O . PRO A 1 145 ? -7.623 -14.008 7.037 1.00 89.44 145 PRO A O 1
ATOM 1189 N N . ARG A 1 146 ? -6.182 -15.724 6.882 1.00 86.50 146 ARG A N 1
ATOM 1190 C CA . ARG A 1 146 ? -5.181 -15.023 6.046 1.00 86.50 146 ARG A CA 1
ATOM 1191 C C . ARG A 1 146 ? -5.777 -14.339 4.806 1.00 86.50 146 ARG A C 1
ATOM 1193 O O . ARG A 1 146 ? -5.269 -13.320 4.363 1.00 86.50 146 ARG A O 1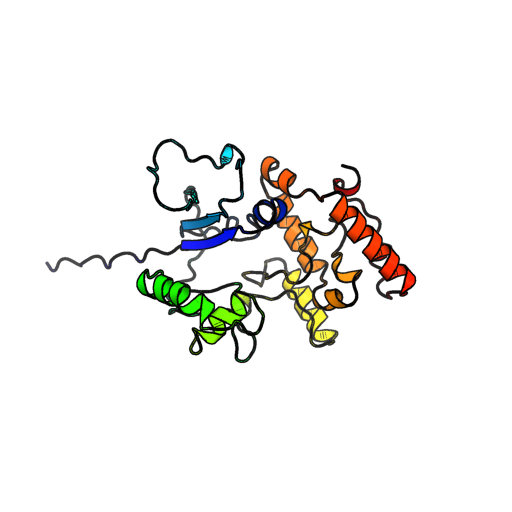
ATOM 1200 N N . ARG A 1 147 ? -6.885 -14.862 4.267 1.00 87.00 147 ARG A N 1
ATOM 1201 C CA . ARG A 1 147 ? -7.601 -14.289 3.108 1.00 87.00 147 ARG A CA 1
ATOM 1202 C C . ARG A 1 147 ? -8.254 -12.926 3.387 1.00 87.00 147 ARG A C 1
ATOM 1204 O O . ARG A 1 147 ? -8.627 -12.248 2.436 1.00 87.00 147 ARG A O 1
ATOM 1211 N N . VAL A 1 148 ? -8.429 -12.553 4.660 1.00 87.06 148 VAL A N 1
ATOM 1212 C CA . VAL A 1 148 ? -9.046 -11.287 5.104 1.00 87.06 148 VAL A CA 1
ATOM 1213 C C . VAL A 1 148 ? -8.032 -10.145 5.183 1.00 87.06 148 VAL A C 1
ATOM 1215 O O . VAL A 1 148 ? -8.444 -8.990 5.175 1.00 87.06 148 VAL A O 1
ATOM 1218 N N . ASN A 1 149 ? -6.735 -10.448 5.244 1.00 89.81 149 ASN A N 1
ATOM 1219 C CA . ASN A 1 149 ? -5.639 -9.477 5.244 1.00 89.81 149 ASN A CA 1
ATOM 1220 C C . ASN A 1 149 ? -4.445 -10.080 4.487 1.00 89.81 149 ASN A C 1
ATOM 1222 O O . ASN A 1 149 ? -3.434 -10.456 5.082 1.00 89.81 149 ASN A O 1
ATOM 1226 N N . PHE A 1 150 ? -4.619 -10.305 3.182 1.00 92.00 150 PHE A N 1
ATOM 1227 C CA . PHE A 1 150 ? -3.610 -10.997 2.387 1.00 92.00 150 PHE A CA 1
ATOM 1228 C C . PHE A 1 150 ? -2.517 -10.019 1.954 1.00 92.00 150 PHE A C 1
ATOM 1230 O O . PHE A 1 150 ? -2.766 -9.117 1.155 1.00 92.00 150 PHE A O 1
ATOM 1237 N N . LEU A 1 151 ? -1.309 -10.193 2.489 1.00 92.56 151 LEU A N 1
ATOM 1238 C CA . LEU A 1 151 ? -0.181 -9.299 2.232 1.00 92.56 151 LEU A CA 1
ATOM 1239 C C . LEU A 1 151 ? 0.399 -9.503 0.823 1.00 92.56 151 LEU A C 1
ATOM 1241 O O . LEU A 1 151 ? 0.693 -10.634 0.423 1.00 92.56 151 LEU A O 1
ATOM 1245 N N . LYS A 1 152 ? 0.622 -8.398 0.098 1.00 93.94 152 LYS A N 1
ATOM 1246 C CA . LYS A 1 152 ? 1.421 -8.360 -1.138 1.00 93.94 152 LYS A CA 1
ATOM 1247 C C . LYS A 1 152 ? 2.910 -8.388 -0.771 1.00 93.94 152 LYS A C 1
ATOM 1249 O O . LYS A 1 152 ? 3.566 -7.353 -0.769 1.00 93.94 152 LYS A O 1
ATOM 1254 N N . ASN A 1 153 ? 3.415 -9.559 -0.388 1.00 92.62 153 ASN A N 1
ATOM 1255 C CA . ASN A 1 153 ? 4.825 -9.784 -0.063 1.00 92.62 153 ASN A CA 1
ATOM 1256 C C . ASN A 1 153 ? 5.337 -11.139 -0.572 1.00 92.62 153 ASN A C 1
ATOM 1258 O O . ASN A 1 153 ? 4.559 -12.070 -0.763 1.00 92.62 153 ASN A O 1
ATOM 1262 N N . PHE A 1 154 ? 6.652 -11.275 -0.723 1.00 91.94 154 PHE A N 1
ATOM 1263 C CA . PHE A 1 154 ? 7.337 -12.442 -1.287 1.00 91.94 154 PHE A CA 1
ATOM 1264 C C . PHE A 1 154 ? 8.657 -12.721 -0.542 1.00 91.94 154 PHE A C 1
ATOM 1266 O O . PHE A 1 154 ? 9.726 -12.788 -1.138 1.00 91.94 154 PHE A O 1
ATOM 1273 N N . TRP A 1 155 ? 8.596 -12.852 0.789 1.00 85.44 155 TRP A N 1
ATOM 1274 C CA . TRP A 1 155 ? 9.788 -12.944 1.650 1.00 85.44 155 TRP A CA 1
ATOM 1275 C C . TRP A 1 155 ? 10.548 -14.272 1.595 1.00 85.44 155 TRP A C 1
ATOM 1277 O O . TRP A 1 155 ? 11.737 -14.295 1.886 1.00 85.44 155 TRP A O 1
ATOM 1287 N N . SER A 1 156 ? 9.901 -15.383 1.240 1.00 77.00 156 SER A N 1
ATOM 1288 C CA . SER A 1 156 ? 10.522 -16.714 1.330 1.00 77.00 156 SER A CA 1
ATOM 1289 C C . SER A 1 156 ? 11.580 -17.006 0.267 1.00 77.00 156 SER A C 1
ATOM 1291 O O . SER A 1 156 ? 12.182 -18.076 0.303 1.00 77.00 156 SER A O 1
ATOM 1293 N N . ASN A 1 157 ? 11.771 -16.106 -0.706 1.00 71.50 157 ASN A N 1
ATOM 1294 C CA . ASN A 1 157 ? 12.619 -16.312 -1.885 1.00 71.50 157 ASN A CA 1
ATOM 1295 C C . ASN A 1 157 ? 12.295 -17.612 -2.668 1.00 71.50 157 ASN A C 1
ATOM 1297 O O . ASN A 1 157 ? 13.102 -18.096 -3.458 1.00 71.50 157 ASN A O 1
ATOM 1301 N N . SER A 1 158 ? 11.109 -18.198 -2.445 1.00 87.12 158 SER A N 1
ATOM 1302 C CA . SER A 1 158 ? 10.654 -19.441 -3.070 1.00 87.12 158 SER A CA 1
ATOM 1303 C C . SER A 1 158 ? 9.839 -19.145 -4.324 1.00 87.12 158 SER A C 1
ATOM 1305 O O . SER A 1 158 ? 8.799 -18.481 -4.263 1.00 87.12 158 SER A O 1
ATOM 1307 N N . SER A 1 159 ? 10.267 -19.695 -5.462 1.00 84.75 159 SER A N 1
ATOM 1308 C CA . SER A 1 159 ? 9.545 -19.581 -6.737 1.00 84.75 159 SER A CA 1
ATOM 1309 C C . SER A 1 159 ? 8.144 -20.197 -6.673 1.00 84.75 159 SER A C 1
ATOM 1311 O O . SER A 1 159 ? 7.211 -19.668 -7.277 1.00 84.75 159 SER A O 1
ATOM 1313 N N . ILE A 1 160 ? 7.969 -21.269 -5.892 1.00 89.25 160 ILE A N 1
ATOM 1314 C CA . ILE A 1 160 ? 6.675 -21.933 -5.697 1.00 89.25 160 ILE A CA 1
ATOM 1315 C C . ILE A 1 160 ? 5.727 -21.020 -4.918 1.00 89.25 160 ILE A C 1
ATOM 1317 O O . ILE A 1 160 ? 4.594 -20.811 -5.351 1.00 89.25 160 ILE A O 1
ATOM 1321 N N . GLU A 1 161 ? 6.179 -20.435 -3.801 1.00 88.50 161 GLU A N 1
ATOM 1322 C CA . GLU A 1 161 ? 5.336 -19.496 -3.052 1.00 88.50 161 GLU A CA 1
ATOM 1323 C C . GLU A 1 161 ? 4.963 -18.296 -3.923 1.00 88.50 161 GLU A C 1
ATOM 1325 O O . GLU A 1 161 ? 3.795 -17.906 -3.951 1.00 88.50 161 GLU A O 1
ATOM 1330 N N . ALA A 1 162 ? 5.928 -17.736 -4.657 1.00 90.19 162 ALA A N 1
ATOM 1331 C CA . ALA A 1 162 ? 5.678 -16.607 -5.540 1.00 90.19 162 ALA A CA 1
ATOM 1332 C C . ALA A 1 162 ? 4.645 -16.939 -6.624 1.00 90.19 162 ALA A C 1
ATOM 1334 O O . ALA A 1 162 ? 3.719 -16.158 -6.847 1.00 90.19 162 ALA A O 1
ATOM 1335 N N . SER A 1 163 ? 4.746 -18.119 -7.241 1.00 91.75 163 SER A N 1
ATOM 1336 C CA . SER A 1 163 ? 3.782 -18.601 -8.233 1.00 91.75 163 SER A CA 1
ATOM 1337 C C . SER A 1 163 ? 2.374 -18.740 -7.641 1.00 91.75 163 SER A C 1
ATOM 1339 O O . SER A 1 163 ? 1.423 -18.154 -8.162 1.00 91.75 163 SER A O 1
ATOM 1341 N N . VAL A 1 164 ? 2.237 -19.421 -6.497 1.00 93.19 164 VAL A N 1
ATOM 1342 C CA . VAL A 1 164 ? 0.940 -19.619 -5.827 1.00 93.19 164 VAL A CA 1
ATOM 1343 C C . VAL A 1 164 ? 0.331 -18.285 -5.392 1.00 93.19 164 VAL A C 1
ATOM 1345 O O . VAL A 1 164 ? -0.867 -18.057 -5.571 1.00 93.19 164 VAL A O 1
ATOM 1348 N N . LYS A 1 165 ? 1.139 -17.374 -4.839 1.00 94.31 165 LYS A N 1
ATOM 1349 C CA . LYS A 1 165 ? 0.678 -16.036 -4.457 1.00 94.31 165 LYS A CA 1
ATOM 1350 C C . LYS A 1 165 ? 0.198 -15.247 -5.665 1.00 94.31 165 LYS A C 1
ATOM 1352 O O . LYS A 1 165 ? -0.916 -14.735 -5.618 1.00 94.31 165 LYS A O 1
ATOM 1357 N N . ASN A 1 166 ? 0.973 -15.191 -6.746 1.00 94.31 166 ASN A N 1
ATOM 1358 C CA . ASN A 1 166 ? 0.560 -14.495 -7.966 1.00 94.31 166 ASN A CA 1
ATOM 1359 C C . ASN A 1 166 ? -0.714 -15.103 -8.571 1.00 94.31 166 ASN A C 1
ATOM 1361 O O . ASN A 1 166 ? -1.604 -14.355 -8.969 1.00 94.31 166 ASN A O 1
ATOM 1365 N N . GLN A 1 167 ? -0.880 -16.429 -8.530 1.00 94.75 167 GLN A N 1
ATOM 1366 C CA . GLN A 1 167 ? -2.124 -17.086 -8.946 1.00 94.75 167 GLN A CA 1
ATOM 1367 C C . GLN A 1 167 ? -3.327 -16.659 -8.086 1.00 94.75 167 GLN A C 1
ATOM 1369 O O . GLN A 1 167 ? -4.425 -16.460 -8.605 1.00 94.75 167 GLN A O 1
ATOM 1374 N N . LEU A 1 168 ? -3.152 -16.516 -6.768 1.00 94.50 168 LEU A N 1
ATOM 1375 C CA . LEU A 1 168 ? -4.212 -16.027 -5.882 1.00 94.50 168 LEU A CA 1
ATOM 1376 C C . LEU A 1 168 ? -4.530 -14.547 -6.135 1.00 94.50 168 LEU A C 1
ATOM 1378 O O . LEU A 1 168 ? -5.707 -14.185 -6.180 1.00 94.50 168 LEU A O 1
ATOM 1382 N N . LEU A 1 169 ? -3.504 -13.713 -6.326 1.00 94.44 169 LEU A N 1
ATOM 1383 C CA . LEU A 1 169 ? -3.627 -12.275 -6.591 1.00 94.44 169 LEU A CA 1
ATOM 1384 C C . LEU A 1 169 ? -4.342 -11.998 -7.923 1.00 94.44 169 LEU A C 1
ATOM 1386 O O . LEU A 1 169 ? -5.210 -11.129 -7.979 1.00 94.44 169 LEU A O 1
ATOM 1390 N N . GLY A 1 170 ? -4.028 -12.779 -8.960 1.00 92.94 170 GLY A N 1
ATOM 1391 C CA . GLY A 1 170 ? -4.633 -12.689 -10.290 1.00 92.94 170 GLY A CA 1
ATOM 1392 C C . GLY A 1 170 ? -5.908 -13.518 -10.482 1.00 92.94 170 GLY A C 1
ATOM 1393 O O . GLY A 1 170 ? -6.416 -13.587 -11.596 1.00 92.94 170 GLY A O 1
ATOM 1394 N N . SER A 1 171 ? -6.426 -14.177 -9.439 1.00 93.38 171 SER A N 1
ATOM 1395 C CA . SER A 1 171 ? -7.581 -15.074 -9.584 1.00 93.38 171 SER A CA 1
ATOM 1396 C C . SER A 1 171 ? -8.868 -14.345 -9.992 1.00 93.38 171 SER A C 1
ATOM 1398 O O . SER A 1 171 ? -9.231 -13.315 -9.415 1.00 93.38 171 SER A O 1
ATOM 1400 N N . ASP A 1 172 ? -9.584 -14.934 -10.950 1.00 87.69 172 ASP A N 1
ATOM 1401 C CA . ASP A 1 172 ? -10.934 -14.536 -11.345 1.00 87.69 172 ASP A CA 1
ATOM 1402 C C . ASP A 1 172 ? -11.812 -15.799 -11.512 1.00 87.69 172 ASP A C 1
ATOM 1404 O O . ASP A 1 172 ? -11.466 -16.661 -12.323 1.00 87.69 172 ASP A O 1
ATOM 1408 N N . PRO A 1 173 ? -12.883 -15.996 -10.713 1.00 88.62 173 PRO A N 1
ATOM 1409 C CA . PRO A 1 173 ? -13.374 -15.113 -9.655 1.00 88.62 173 PRO A CA 1
ATOM 1410 C C . PRO A 1 173 ? -12.388 -14.968 -8.476 1.00 88.62 173 PRO A C 1
ATOM 1412 O O . PRO A 1 173 ? -11.568 -15.862 -8.235 1.00 88.62 173 PRO A O 1
ATOM 1415 N N . PRO A 1 174 ? -12.467 -13.869 -7.699 1.00 86.81 174 PRO A N 1
ATOM 1416 C CA . PRO A 1 174 ? -11.499 -13.581 -6.640 1.00 86.81 174 PRO A CA 1
ATOM 1417 C C . PRO A 1 174 ? -11.537 -14.622 -5.519 1.00 86.81 174 PRO A C 1
ATOM 1419 O O . PRO A 1 174 ? -12.586 -14.873 -4.924 1.00 86.81 174 PRO A O 1
ATOM 1422 N N . LYS A 1 175 ? -10.376 -15.193 -5.176 1.00 88.00 175 LYS A N 1
ATOM 1423 C CA . LYS A 1 175 ? -10.225 -16.138 -4.048 1.00 88.00 175 LYS A CA 1
ATOM 1424 C C . LYS A 1 175 ? -9.874 -15.467 -2.715 1.00 88.00 175 LYS A C 1
ATOM 1426 O O . LYS A 1 175 ? -9.955 -16.106 -1.662 1.00 88.00 175 LYS A O 1
ATOM 1431 N N . LEU A 1 176 ? -9.443 -14.208 -2.761 1.00 88.06 176 LEU A N 1
ATOM 1432 C CA . LEU A 1 176 ? -9.021 -13.403 -1.614 1.00 88.06 176 LEU A CA 1
ATOM 1433 C C . LEU A 1 176 ? -10.102 -12.369 -1.278 1.00 88.06 176 LEU A C 1
ATOM 1435 O O . LEU A 1 176 ? -10.715 -11.806 -2.180 1.00 88.06 176 LEU A O 1
ATOM 1439 N N . TYR A 1 177 ? -10.332 -12.114 0.014 1.00 84.88 177 TYR A N 1
ATOM 1440 C CA . TYR A 1 177 ? -11.342 -11.140 0.451 1.00 84.88 177 TYR A CA 1
ATOM 1441 C C . TYR A 1 177 ? -10.793 -9.716 0.502 1.00 84.88 177 TYR A C 1
ATOM 1443 O O . TYR A 1 177 ? -11.529 -8.762 0.263 1.00 84.88 177 TYR A O 1
ATOM 1451 N N . SER A 1 178 ? -9.509 -9.564 0.824 1.00 86.81 178 SER A N 1
ATOM 1452 C CA . SER A 1 178 ? -8.819 -8.280 0.760 1.00 86.81 178 SER A CA 1
ATOM 1453 C C . SER A 1 178 ? -7.340 -8.472 0.427 1.00 86.81 178 SER A C 1
ATOM 1455 O O . SER A 1 178 ? -6.758 -9.522 0.720 1.00 86.81 178 SER A O 1
ATOM 1457 N N . LEU A 1 179 ? -6.753 -7.437 -0.175 1.00 90.12 179 LEU A N 1
ATOM 1458 C CA . LEU A 1 179 ? -5.330 -7.337 -0.476 1.00 90.12 179 LEU A CA 1
ATOM 1459 C C . LEU A 1 179 ? -4.730 -6.168 0.296 1.00 90.12 179 LEU A C 1
ATOM 1461 O O . LEU A 1 179 ? -5.236 -5.048 0.225 1.00 90.12 179 LEU A O 1
ATOM 1465 N N . HIS A 1 180 ? -3.629 -6.424 0.989 1.00 91.06 180 HIS A N 1
ATOM 1466 C CA . HIS A 1 180 ? -2.845 -5.411 1.673 1.00 91.06 180 HIS A CA 1
ATOM 1467 C C . HIS A 1 180 ? -1.593 -5.116 0.844 1.00 91.06 180 HIS A C 1
ATOM 1469 O O . HIS A 1 180 ? -0.628 -5.883 0.836 1.00 91.06 180 HIS A O 1
ATOM 1475 N N . TYR A 1 181 ? -1.624 -3.993 0.127 1.00 92.81 181 TYR A N 1
ATOM 1476 C CA . TYR A 1 181 ? -0.512 -3.528 -0.700 1.00 92.81 181 TYR A CA 1
ATOM 1477 C C . TYR A 1 181 ? 0.623 -2.993 0.179 1.00 92.81 181 TYR A C 1
ATOM 1479 O O . TYR A 1 181 ? 0.488 -1.921 0.767 1.00 92.81 181 TYR A O 1
ATOM 1487 N N . LEU A 1 182 ? 1.732 -3.726 0.257 1.00 91.31 182 LEU A N 1
ATOM 1488 C CA . LEU A 1 182 ? 2.996 -3.272 0.848 1.00 91.31 182 LEU A CA 1
ATOM 1489 C C . LEU A 1 182 ? 3.919 -2.690 -0.240 1.00 91.31 182 LEU A C 1
ATOM 1491 O O . LEU A 1 182 ? 3.646 -2.863 -1.431 1.00 91.31 182 LEU A O 1
ATOM 1495 N N . GLY A 1 183 ? 4.976 -1.987 0.176 1.00 93.50 183 GLY A N 1
ATOM 1496 C CA . GLY A 1 183 ? 5.879 -1.256 -0.722 1.00 93.50 183 GLY A CA 1
ATOM 1497 C C . GLY A 1 183 ? 5.219 -0.032 -1.364 1.00 93.50 183 GLY A C 1
ATOM 1498 O O . GLY A 1 183 ? 4.271 0.544 -0.809 1.00 93.50 183 GLY A O 1
ATOM 1499 N N . PHE A 1 184 ? 5.691 0.347 -2.555 1.00 94.44 184 PHE A N 1
ATOM 1500 C CA . PHE A 1 184 ? 5.036 1.375 -3.362 1.00 94.44 184 PHE A CA 1
ATOM 1501 C C . PHE A 1 184 ? 3.614 0.951 -3.720 1.00 94.44 184 PHE A C 1
ATOM 1503 O O . PHE A 1 184 ? 3.351 -0.198 -4.096 1.00 94.44 184 PHE A O 1
ATOM 1510 N N . LYS A 1 185 ? 2.682 1.895 -3.597 1.00 92.81 185 LYS A N 1
ATOM 1511 C CA . LYS A 1 185 ? 1.276 1.672 -3.928 1.00 92.81 185 LYS A CA 1
ATOM 1512 C C . LYS A 1 185 ? 1.079 1.697 -5.448 1.00 92.81 185 LYS A C 1
ATOM 1514 O O . LYS A 1 185 ? 1.782 2.448 -6.121 1.00 92.81 185 LYS A O 1
ATOM 1519 N N . PRO A 1 186 ? 0.084 0.975 -5.996 1.00 94.00 186 PRO A N 1
ATOM 1520 C CA . PRO A 1 186 ? -0.130 0.900 -7.446 1.00 94.00 186 PRO A CA 1
ATOM 1521 C C . PRO A 1 186 ? -0.253 2.265 -8.138 1.00 94.00 186 PRO A C 1
ATOM 1523 O O . PRO A 1 186 ? 0.308 2.482 -9.205 1.00 94.00 186 PRO A O 1
ATOM 1526 N N . TRP A 1 187 ? -0.911 3.233 -7.495 1.00 91.75 187 TRP A N 1
ATOM 1527 C CA . TRP A 1 187 ? -1.056 4.591 -8.026 1.00 91.75 187 TRP A CA 1
ATOM 1528 C C . TRP A 1 187 ? 0.236 5.417 -8.026 1.00 91.75 187 TRP A C 1
ATOM 1530 O O . TRP A 1 187 ? 0.274 6.440 -8.703 1.00 91.75 187 TRP A O 1
ATOM 1540 N N . GLN A 1 188 ? 1.273 5.001 -7.290 1.00 93.38 188 GLN A N 1
ATOM 1541 C CA . GLN A 1 188 ? 2.606 5.626 -7.280 1.00 93.38 188 GLN A CA 1
ATOM 1542 C C . GLN A 1 188 ? 3.533 5.080 -8.373 1.00 93.38 188 GLN A C 1
ATOM 1544 O O . GLN A 1 188 ? 4.637 5.597 -8.547 1.00 93.38 188 GLN A O 1
ATOM 1549 N N . CYS A 1 189 ? 3.106 4.029 -9.067 1.00 95.56 189 CYS A N 1
ATOM 1550 C CA . CYS A 1 189 ? 3.768 3.467 -10.234 1.00 95.56 189 CYS A CA 1
ATOM 1551 C C . CYS A 1 189 ? 2.990 3.856 -11.492 1.00 95.56 189 CYS A C 1
ATOM 1553 O O . CYS A 1 189 ? 1.827 4.258 -11.397 1.00 95.56 189 CYS A O 1
ATOM 1555 N N . TYR A 1 190 ? 3.601 3.707 -12.668 1.00 95.88 190 TYR A N 1
ATOM 1556 C CA . TYR A 1 190 ? 2.852 3.755 -13.923 1.00 95.88 190 TYR A CA 1
ATOM 1557 C C . TYR A 1 190 ? 1.886 2.571 -14.033 1.00 95.88 190 TYR A C 1
ATOM 1559 O O . TYR A 1 190 ? 2.063 1.539 -13.386 1.00 95.88 190 TYR A O 1
ATOM 1567 N N . ARG A 1 191 ? 0.844 2.721 -14.850 1.00 95.06 191 ARG A N 1
ATOM 1568 C CA . ARG A 1 191 ? -0.169 1.681 -15.087 1.00 95.06 191 ARG A CA 1
ATOM 1569 C C . ARG A 1 191 ? 0.416 0.385 -15.642 1.00 95.06 191 ARG A C 1
ATOM 1571 O O . ARG A 1 191 ? -0.118 -0.680 -15.363 1.00 95.06 191 ARG A O 1
ATOM 1578 N N . ASP A 1 192 ? 1.504 0.489 -16.394 1.00 96.94 192 ASP A N 1
ATOM 1579 C CA . ASP A 1 192 ? 2.026 -0.595 -17.223 1.00 96.94 192 ASP A CA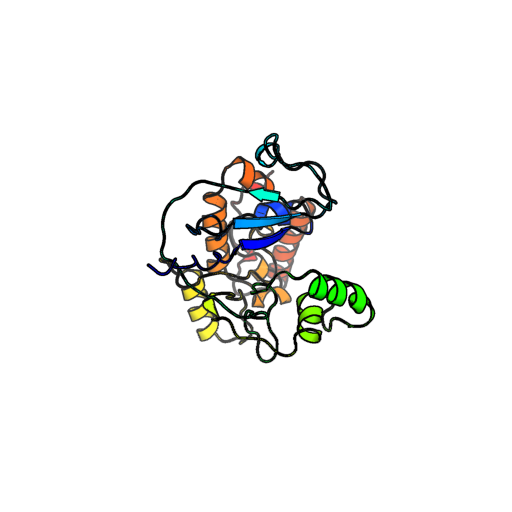 1
ATOM 1580 C C . ASP A 1 192 ? 2.618 -1.770 -16.426 1.00 96.94 192 ASP A C 1
ATOM 1582 O O . ASP A 1 192 ? 2.580 -2.897 -16.910 1.00 96.94 192 ASP A O 1
ATOM 1586 N N . TYR A 1 193 ? 3.158 -1.531 -15.224 1.00 97.62 193 TYR A N 1
ATOM 1587 C CA . TYR A 1 193 ? 3.747 -2.572 -14.367 1.00 97.62 193 TYR A CA 1
ATOM 1588 C C . TYR A 1 193 ? 3.967 -2.083 -12.926 1.00 97.62 193 TYR A C 1
ATOM 1590 O O . TYR A 1 193 ? 3.932 -0.880 -12.642 1.00 97.62 193 TYR A O 1
ATOM 1598 N N . ASP A 1 194 ? 4.224 -3.019 -12.009 1.00 97.81 194 ASP A N 1
ATOM 1599 C CA . ASP A 1 194 ? 4.554 -2.706 -10.618 1.00 97.81 194 ASP A CA 1
ATOM 1600 C C . ASP A 1 194 ? 5.989 -2.154 -10.495 1.00 97.81 194 ASP A C 1
ATOM 1602 O O . ASP A 1 194 ? 6.970 -2.895 -10.528 1.00 97.81 194 ASP A O 1
ATOM 1606 N N . CYS A 1 195 ? 6.134 -0.844 -10.280 1.00 97.44 195 CYS A N 1
ATOM 1607 C CA . CYS A 1 195 ? 7.441 -0.190 -10.135 1.00 97.44 195 CYS A CA 1
ATOM 1608 C C . CYS A 1 195 ? 8.249 -0.635 -8.902 1.00 97.44 195 CYS A C 1
ATOM 1610 O O . CYS A 1 195 ? 9.426 -0.294 -8.795 1.00 97.44 195 CYS A O 1
ATOM 1612 N N . ASN A 1 196 ? 7.675 -1.434 -7.990 1.00 97.56 196 ASN A N 1
ATOM 1613 C CA . ASN A 1 196 ? 8.463 -2.130 -6.965 1.00 97.56 196 ASN A CA 1
ATOM 1614 C C . ASN A 1 196 ? 9.530 -3.061 -7.585 1.00 97.56 196 ASN A C 1
ATOM 1616 O O . ASN A 1 196 ? 10.535 -3.342 -6.934 1.00 97.56 196 ASN A O 1
ATOM 1620 N N . TRP A 1 197 ? 9.356 -3.520 -8.833 1.00 97.44 197 TRP A N 1
ATOM 1621 C CA . TRP A 1 197 ? 10.362 -4.315 -9.547 1.00 97.44 197 TRP A CA 1
ATOM 1622 C C . TRP A 1 197 ? 11.682 -3.567 -9.778 1.00 97.44 197 TRP A C 1
ATOM 1624 O O . TRP A 1 197 ? 12.741 -4.201 -9.801 1.00 97.44 197 TRP A O 1
ATOM 1634 N N . ASP A 1 198 ? 11.641 -2.238 -9.890 1.00 97.69 198 ASP A N 1
ATOM 1635 C CA . ASP A 1 198 ? 12.806 -1.420 -10.241 1.00 97.69 198 ASP A CA 1
ATOM 1636 C C . ASP A 1 198 ? 13.680 -1.036 -9.039 1.00 97.69 198 ASP A C 1
ATOM 1638 O O . ASP A 1 198 ? 14.758 -0.474 -9.216 1.00 97.69 198 ASP A O 1
ATOM 1642 N N . VAL A 1 199 ? 13.254 -1.333 -7.808 1.00 96.38 199 VAL A N 1
ATOM 1643 C CA . VAL A 1 199 ? 13.977 -0.922 -6.595 1.00 96.38 199 VAL A CA 1
ATOM 1644 C C . VAL A 1 199 ? 14.319 -2.146 -5.752 1.00 96.38 199 VAL A C 1
ATOM 1646 O O . VAL A 1 199 ? 13.426 -2.858 -5.303 1.00 96.38 199 VAL A O 1
ATOM 1649 N N . ALA A 1 200 ? 15.618 -2.403 -5.554 1.00 93.38 200 ALA A N 1
ATOM 1650 C CA . ALA A 1 200 ? 16.152 -3.661 -5.016 1.00 93.38 200 ALA A CA 1
ATOM 1651 C C . ALA A 1 200 ? 15.469 -4.139 -3.720 1.00 93.38 200 ALA A C 1
ATOM 1653 O O . ALA A 1 200 ? 15.062 -5.297 -3.628 1.00 93.38 200 ALA A O 1
ATOM 1654 N N . ASP A 1 201 ? 15.317 -3.244 -2.745 1.00 93.38 201 ASP A N 1
ATOM 1655 C CA . ASP A 1 201 ? 14.708 -3.501 -1.435 1.00 93.38 201 ASP A CA 1
ATOM 1656 C C . ASP A 1 201 ? 13.174 -3.606 -1.489 1.00 93.38 201 ASP A C 1
ATOM 1658 O O . ASP A 1 201 ? 12.560 -4.183 -0.593 1.00 93.38 201 ASP A O 1
ATOM 1662 N N . GLN A 1 202 ? 12.543 -3.112 -2.558 1.00 95.31 202 GLN A N 1
ATOM 1663 C CA . GLN A 1 202 ? 11.093 -3.164 -2.757 1.00 95.31 202 GLN A CA 1
ATOM 1664 C C . GLN A 1 202 ? 10.628 -4.388 -3.549 1.00 95.31 202 GLN A C 1
ATOM 1666 O O . GLN A 1 202 ? 9.438 -4.707 -3.543 1.00 95.31 202 GLN A O 1
ATOM 1671 N N . ARG A 1 203 ? 11.543 -5.136 -4.178 1.00 93.50 203 ARG A N 1
ATOM 1672 C CA . ARG A 1 203 ? 11.215 -6.327 -4.988 1.00 93.50 203 ARG A CA 1
ATOM 1673 C C . ARG A 1 203 ? 10.449 -7.393 -4.213 1.00 93.50 203 ARG A C 1
ATOM 1675 O O . ARG A 1 203 ? 9.623 -8.097 -4.786 1.00 93.50 203 ARG A O 1
ATOM 1682 N N . VAL A 1 204 ? 10.656 -7.477 -2.898 1.00 94.19 204 VAL A N 1
ATOM 1683 C CA . VAL A 1 204 ? 9.893 -8.374 -2.013 1.00 94.19 204 VAL A CA 1
ATOM 1684 C C . VAL A 1 204 ? 8.402 -8.032 -1.947 1.00 94.19 204 VAL A C 1
ATOM 1686 O O . VAL A 1 204 ? 7.624 -8.826 -1.426 1.00 94.19 204 VAL A O 1
ATOM 1689 N N . TYR A 1 205 ? 7.985 -6.880 -2.465 1.00 95.81 205 TYR A N 1
ATOM 1690 C CA . TYR A 1 205 ? 6.594 -6.449 -2.556 1.00 95.81 205 TYR A CA 1
ATOM 1691 C C . TYR A 1 205 ? 6.083 -6.396 -4.000 1.00 95.81 205 TYR A C 1
ATOM 1693 O O . TYR A 1 205 ? 4.922 -6.052 -4.201 1.00 95.81 205 TYR A O 1
ATOM 1701 N N . ALA A 1 206 ? 6.893 -6.723 -5.007 1.00 95.75 206 ALA A N 1
ATOM 1702 C CA . ALA A 1 206 ? 6.519 -6.551 -6.407 1.00 95.75 206 ALA A CA 1
ATOM 1703 C C . ALA A 1 206 ? 5.562 -7.650 -6.907 1.00 95.75 206 ALA A C 1
ATOM 1705 O O . ALA A 1 206 ? 5.780 -8.838 -6.666 1.00 95.75 206 ALA A O 1
ATOM 1706 N N . SER A 1 207 ? 4.477 -7.260 -7.584 1.00 96.38 207 SER A N 1
ATOM 1707 C CA . SER A 1 207 ? 3.555 -8.185 -8.258 1.00 96.38 207 SER A CA 1
ATOM 1708 C C . SER A 1 207 ? 2.682 -7.463 -9.283 1.00 96.38 207 SER A C 1
ATOM 1710 O O . SER A 1 207 ? 1.765 -6.724 -8.912 1.00 96.38 207 SER A O 1
ATOM 1712 N N . ASP A 1 208 ? 2.881 -7.765 -10.568 1.00 96.94 208 ASP A N 1
ATOM 1713 C CA . ASP A 1 208 ? 2.050 -7.202 -11.640 1.00 96.94 208 ASP A CA 1
ATOM 1714 C C . ASP A 1 208 ? 0.607 -7.700 -11.573 1.00 96.94 208 ASP A C 1
ATOM 1716 O O . ASP A 1 208 ? -0.316 -6.937 -11.830 1.00 96.94 208 ASP A O 1
ATOM 1720 N N . ALA A 1 209 ? 0.384 -8.938 -11.115 1.00 96.25 209 ALA A N 1
ATOM 1721 C CA . ALA A 1 209 ? -0.963 -9.464 -10.898 1.00 96.25 209 ALA A CA 1
ATOM 1722 C C . ALA A 1 209 ? -1.739 -8.628 -9.862 1.00 96.25 209 ALA A C 1
ATOM 1724 O O . ALA A 1 209 ? -2.911 -8.301 -10.062 1.00 96.25 209 ALA A O 1
ATOM 1725 N N . ALA A 1 210 ? -1.093 -8.247 -8.753 1.00 95.75 210 ALA A N 1
ATOM 1726 C CA . ALA A 1 210 ? -1.707 -7.361 -7.765 1.00 95.75 210 ALA A CA 1
ATOM 1727 C C . ALA A 1 210 ? -1.858 -5.926 -8.290 1.00 95.75 210 ALA A C 1
ATOM 1729 O O . ALA A 1 210 ? -2.843 -5.258 -7.966 1.00 95.75 210 ALA A O 1
ATOM 1730 N N . HIS A 1 211 ? -0.894 -5.444 -9.073 1.00 96.38 211 HIS A N 1
ATOM 1731 C CA . HIS A 1 211 ? -0.924 -4.116 -9.684 1.00 96.38 211 HIS A CA 1
ATOM 1732 C C . HIS A 1 211 ? -2.092 -3.968 -10.661 1.00 96.38 211 HIS A C 1
ATOM 1734 O O . HIS A 1 211 ? -2.937 -3.090 -10.485 1.00 96.38 211 HIS A O 1
ATOM 1740 N N . GLU A 1 212 ? -2.219 -4.896 -11.610 1.00 95.19 212 GLU A N 1
ATOM 1741 C CA . GLU A 1 212 ? -3.326 -4.977 -12.566 1.00 95.19 212 GLU A CA 1
ATOM 1742 C C . GLU A 1 212 ? -4.676 -5.062 -11.839 1.00 95.19 212 GLU A C 1
ATOM 1744 O O . GLU A 1 212 ? -5.637 -4.377 -12.194 1.00 95.19 212 GLU A O 1
ATOM 1749 N N . ARG A 1 213 ? -4.750 -5.858 -10.761 1.00 92.38 213 ARG A N 1
ATOM 1750 C CA . ARG A 1 213 ? -5.956 -5.977 -9.933 1.00 92.38 213 ARG A CA 1
ATOM 1751 C C . ARG A 1 213 ? -6.402 -4.631 -9.365 1.00 92.38 213 ARG A C 1
ATOM 1753 O O . ARG A 1 213 ? -7.603 -4.366 -9.343 1.00 92.38 213 ARG A O 1
ATOM 1760 N N . TRP A 1 214 ? -5.471 -3.792 -8.911 1.00 92.56 214 TRP A N 1
ATOM 1761 C CA . TRP A 1 214 ? -5.813 -2.465 -8.399 1.00 92.56 214 TRP A CA 1
ATOM 1762 C C . TRP A 1 214 ? -6.323 -1.554 -9.520 1.00 92.56 214 TRP A C 1
ATOM 1764 O O . TRP A 1 214 ? -7.338 -0.878 -9.337 1.00 92.56 214 TRP A O 1
ATOM 1774 N N . TRP A 1 215 ? -5.687 -1.593 -10.696 1.00 92.75 215 TRP A N 1
ATOM 1775 C CA . TRP A 1 215 ? -6.110 -0.806 -11.857 1.00 92.75 215 TRP A CA 1
ATOM 1776 C C . TRP A 1 215 ? -7.502 -1.179 -12.365 1.00 92.75 215 TRP A C 1
ATOM 1778 O O . TRP A 1 215 ? -8.290 -0.282 -12.649 1.00 92.75 215 TRP A O 1
ATOM 1788 N N . LYS A 1 216 ? -7.876 -2.467 -12.341 1.00 90.62 216 LYS A N 1
ATOM 1789 C CA . LYS A 1 216 ? -9.258 -2.903 -12.628 1.00 90.62 216 LYS A CA 1
ATOM 1790 C C . LYS A 1 216 ? -10.282 -2.213 -11.735 1.00 90.62 216 LYS A C 1
ATOM 1792 O O . LYS A 1 216 ? -11.389 -1.908 -12.171 1.00 90.62 216 LYS A O 1
ATOM 1797 N N . VAL A 1 217 ? -9.933 -1.973 -10.473 1.00 85.88 217 VAL A N 1
ATOM 1798 C CA . VAL A 1 217 ? -10.844 -1.273 -9.574 1.00 85.88 217 VAL A CA 1
ATOM 1799 C C . VAL A 1 217 ? -10.803 0.227 -9.797 1.00 85.88 217 VAL A C 1
ATOM 1801 O O . VAL A 1 217 ? -11.856 0.859 -9.775 1.00 85.88 217 VAL A O 1
ATOM 1804 N N . HIS A 1 218 ? -9.619 0.785 -10.044 1.00 87.25 218 HIS A N 1
ATOM 1805 C CA . HIS A 1 218 ? -9.490 2.188 -10.402 1.00 87.25 218 HIS A CA 1
ATOM 1806 C C . HIS A 1 218 ? -10.375 2.547 -11.598 1.00 87.25 218 HIS A C 1
ATOM 1808 O O . HIS A 1 218 ? -11.118 3.524 -11.545 1.00 87.25 218 HIS A O 1
ATOM 1814 N N . ASP A 1 219 ? -10.359 1.720 -12.638 1.00 89.25 219 ASP A N 1
ATOM 1815 C CA . ASP A 1 219 ? -11.115 1.958 -13.867 1.00 89.25 219 ASP A CA 1
ATOM 1816 C C . ASP A 1 219 ? -12.631 1.823 -13.666 1.00 89.25 219 ASP A C 1
ATOM 1818 O O . ASP A 1 219 ? -13.416 2.429 -14.389 1.00 89.25 219 ASP A O 1
ATOM 1822 N N . ALA A 1 220 ? -13.053 1.085 -12.636 1.00 85.38 220 ALA A N 1
ATOM 1823 C CA . ALA A 1 220 ? -14.448 1.000 -12.218 1.00 85.38 220 ALA A CA 1
ATOM 1824 C C . ALA A 1 220 ? -14.898 2.183 -11.331 1.00 85.38 220 ALA A C 1
ATOM 1826 O O . ALA A 1 220 ? -16.076 2.260 -10.967 1.00 85.38 220 ALA A O 1
ATOM 1827 N N . MET A 1 221 ? -13.991 3.084 -10.932 1.00 79.88 221 MET A N 1
ATOM 1828 C CA . MET A 1 221 ? -14.342 4.293 -10.180 1.00 79.88 221 MET A CA 1
ATOM 1829 C C . MET A 1 221 ? -14.981 5.349 -11.088 1.00 79.88 221 MET A C 1
ATOM 1831 O O . MET A 1 221 ? -14.736 5.393 -12.289 1.00 79.88 221 MET A O 1
ATOM 1835 N N . GLU A 1 222 ? -15.765 6.259 -10.506 1.00 79.00 222 GLU A N 1
ATOM 1836 C CA . GLU A 1 222 ? -16.275 7.430 -11.229 1.00 79.00 222 GLU A CA 1
ATOM 1837 C C . GLU A 1 222 ? -15.106 8.283 -11.755 1.00 79.00 222 GLU A C 1
ATOM 1839 O O . GLU A 1 222 ? -14.147 8.532 -11.027 1.00 79.00 222 GLU A O 1
ATOM 1844 N N . GLU A 1 223 ? -15.196 8.778 -12.989 1.00 79.12 223 GLU A N 1
ATOM 1845 C CA . GLU A 1 223 ? -14.131 9.537 -13.667 1.00 79.12 223 GLU A CA 1
ATOM 1846 C C . GLU A 1 223 ? -13.606 10.719 -12.826 1.00 79.12 223 GLU A C 1
ATOM 1848 O O . GLU A 1 223 ? -12.402 10.940 -12.678 1.00 79.12 223 GLU A O 1
ATOM 1853 N N . GLY A 1 224 ? -14.516 11.431 -12.152 1.00 77.25 224 GLY A N 1
ATOM 1854 C CA . GLY A 1 224 ? -14.166 12.531 -11.253 1.00 77.25 224 GLY A CA 1
ATOM 1855 C C . GLY A 1 224 ? -13.370 12.119 -10.007 1.00 77.25 224 GLY A C 1
ATOM 1856 O O . GLY A 1 224 ? -12.823 13.001 -9.346 1.00 77.25 224 GLY A O 1
ATOM 1857 N N . LEU A 1 225 ? -13.313 10.826 -9.669 1.00 76.62 225 LEU A N 1
ATOM 1858 C CA . LEU A 1 225 ? -12.461 10.263 -8.617 1.00 76.62 225 LEU A CA 1
ATOM 1859 C C . LEU A 1 225 ? -11.105 9.806 -9.165 1.00 76.62 225 LEU A C 1
ATOM 1861 O O . LEU A 1 225 ? -10.090 10.046 -8.516 1.00 76.62 225 LEU A O 1
ATOM 1865 N N . GLN A 1 226 ? -11.082 9.226 -10.367 1.00 81.94 226 GLN A N 1
ATOM 1866 C CA . GLN A 1 226 ? -9.859 8.757 -11.031 1.00 81.94 226 GLN A CA 1
ATOM 1867 C C . GLN A 1 226 ? -8.815 9.877 -11.183 1.00 81.94 226 GLN A C 1
ATOM 1869 O O . GLN A 1 226 ? -7.633 9.674 -10.916 1.00 81.94 226 GLN A O 1
ATOM 1874 N N . ARG A 1 227 ? -9.253 11.105 -11.504 1.00 79.06 227 ARG A N 1
ATOM 1875 C CA . ARG A 1 227 ? -8.367 12.282 -11.653 1.00 79.06 227 ARG A CA 1
ATOM 1876 C C . ARG A 1 227 ? -7.521 12.617 -10.422 1.00 79.06 227 ARG A C 1
ATOM 1878 O O . ARG A 1 227 ? -6.510 13.299 -10.535 1.00 79.06 227 ARG A O 1
ATOM 1885 N N . PHE A 1 228 ? -7.931 12.177 -9.236 1.00 79.25 228 PHE A N 1
ATOM 1886 C CA . PHE A 1 228 ? -7.156 12.414 -8.023 1.00 79.25 228 PHE A CA 1
ATOM 1887 C C . PHE A 1 228 ? -5.995 11.418 -7.852 1.00 79.25 228 PHE A C 1
ATOM 1889 O O . PHE A 1 228 ? -5.208 11.566 -6.918 1.00 79.25 228 PHE A O 1
ATOM 1896 N N . CYS A 1 229 ? -5.865 10.452 -8.769 1.00 82.62 229 CYS A N 1
ATOM 1897 C CA . CYS A 1 229 ? -4.766 9.493 -8.860 1.00 82.62 229 CYS A CA 1
ATOM 1898 C C . CYS A 1 229 ? -3.666 9.867 -9.846 1.00 82.62 229 CYS A C 1
ATOM 1900 O O . CYS A 1 229 ? -2.966 9.000 -10.377 1.00 82.62 229 CYS A O 1
ATOM 1902 N N . GLY A 1 230 ? -3.479 11.172 -10.043 1.00 85.19 230 GLY A N 1
ATOM 1903 C CA . GLY A 1 230 ? -2.316 11.716 -10.731 1.00 85.19 230 GLY A CA 1
ATOM 1904 C C . GLY A 1 230 ? -1.001 11.412 -10.003 1.00 85.19 230 GLY A C 1
ATOM 1905 O O . GLY A 1 230 ? -0.966 11.223 -8.784 1.00 85.19 230 GLY A O 1
ATOM 1906 N N . LEU A 1 231 ? 0.083 11.380 -10.776 1.00 88.44 231 LEU A N 1
ATOM 1907 C CA . LEU A 1 231 ? 1.455 11.334 -10.274 1.00 88.44 231 LEU A CA 1
ATOM 1908 C C . LEU A 1 231 ? 1.986 12.767 -10.168 1.00 88.44 231 LEU A C 1
ATOM 1910 O O . LEU A 1 231 ? 1.788 13.553 -11.089 1.00 88.44 231 LEU A O 1
ATOM 1914 N N . SER A 1 232 ? 2.654 13.110 -9.064 1.00 89.06 232 SER A N 1
ATOM 1915 C CA . SER A 1 232 ? 3.392 14.376 -8.976 1.00 89.06 232 SER A CA 1
ATOM 1916 C C . SER A 1 232 ? 4.633 14.336 -9.870 1.00 89.06 232 SER A C 1
ATOM 1918 O O . SER A 1 232 ? 5.187 13.260 -10.094 1.00 89.06 232 SER A O 1
ATOM 1920 N N . GLU A 1 233 ? 5.113 15.501 -10.315 1.00 91.19 233 GLU A N 1
ATOM 1921 C CA . GLU A 1 233 ? 6.373 15.605 -11.072 1.00 91.19 233 GLU A CA 1
ATOM 1922 C C . GLU A 1 233 ? 7.547 14.959 -10.334 1.00 91.19 233 GLU A C 1
ATOM 1924 O O . GLU A 1 233 ? 8.279 14.156 -10.906 1.00 91.19 233 GLU A O 1
ATOM 1929 N N . GLU A 1 234 ? 7.664 15.225 -9.032 1.00 92.62 234 GLU A N 1
ATOM 1930 C CA . GLU A 1 234 ? 8.657 14.587 -8.164 1.00 92.62 234 GLU A CA 1
ATOM 1931 C C . GLU A 1 234 ? 8.569 13.059 -8.241 1.00 92.62 234 GLU A C 1
ATOM 1933 O O . GLU A 1 234 ? 9.571 12.386 -8.479 1.00 92.62 234 GLU A O 1
ATOM 1938 N N . ARG A 1 235 ? 7.357 12.493 -8.149 1.00 93.25 235 ARG A N 1
ATOM 1939 C CA . ARG A 1 235 ? 7.198 11.040 -8.196 1.00 93.25 235 ARG A CA 1
ATOM 1940 C C . ARG A 1 235 ? 7.527 10.462 -9.573 1.00 93.25 235 ARG A C 1
ATOM 1942 O O . ARG A 1 235 ? 8.059 9.358 -9.645 1.00 93.25 235 ARG A O 1
ATOM 1949 N N . LYS A 1 236 ? 7.239 11.173 -10.666 1.00 95.12 236 LYS A N 1
ATOM 1950 C CA . LYS A 1 236 ? 7.637 10.736 -12.017 1.00 95.12 236 LYS A CA 1
ATOM 1951 C C . LYS A 1 236 ? 9.157 10.655 -12.138 1.00 95.12 236 LYS A C 1
ATOM 1953 O O . LYS A 1 236 ? 9.666 9.662 -12.655 1.00 95.12 236 LYS A O 1
ATOM 1958 N N . ILE A 1 237 ? 9.870 11.653 -11.610 1.00 95.75 237 ILE A N 1
ATOM 1959 C CA . ILE A 1 237 ? 11.338 11.670 -11.569 1.00 95.75 237 ILE A CA 1
ATOM 1960 C C . ILE A 1 237 ? 11.861 10.478 -10.761 1.00 95.75 237 ILE A C 1
ATOM 1962 O O . ILE A 1 237 ? 12.746 9.771 -11.235 1.00 95.75 237 ILE A O 1
ATOM 1966 N N . GLU A 1 238 ? 11.288 10.203 -9.587 1.00 95.81 238 GLU A N 1
ATOM 1967 C CA . GLU A 1 238 ? 11.673 9.050 -8.761 1.00 95.81 238 GLU A CA 1
ATOM 1968 C C . GLU A 1 238 ? 11.469 7.706 -9.480 1.00 95.81 238 GLU A C 1
ATOM 1970 O O . GLU A 1 238 ? 12.316 6.818 -9.383 1.00 95.81 238 GLU A O 1
ATOM 1975 N N . VAL A 1 239 ? 10.360 7.541 -10.210 1.00 96.25 239 VAL A N 1
ATOM 1976 C CA . VAL A 1 239 ? 10.077 6.310 -10.968 1.00 96.25 239 VAL A CA 1
ATOM 1977 C C . VAL A 1 239 ? 11.073 6.131 -12.116 1.00 96.25 239 VAL A C 1
ATOM 1979 O O . VAL A 1 239 ? 11.626 5.044 -12.282 1.00 96.25 239 VAL A O 1
ATOM 1982 N N . GLU A 1 240 ? 11.353 7.183 -12.887 1.00 96.31 240 GLU A N 1
ATOM 1983 C CA . GLU A 1 240 ? 12.344 7.126 -13.973 1.00 96.31 240 GLU A CA 1
ATOM 1984 C C . GLU A 1 240 ? 13.770 6.920 -13.439 1.00 96.31 240 GLU A C 1
ATOM 1986 O O . GLU A 1 240 ? 14.556 6.173 -14.027 1.00 96.31 240 GLU A O 1
ATOM 1991 N N . TRP A 1 241 ? 14.094 7.504 -12.282 1.00 96.88 241 TRP A N 1
ATOM 1992 C CA . TRP A 1 241 ? 15.344 7.228 -11.579 1.00 96.88 241 TRP A CA 1
ATOM 1993 C C . TRP A 1 241 ? 15.450 5.752 -11.178 1.00 96.88 241 TRP A C 1
ATOM 1995 O O . TRP A 1 241 ? 16.477 5.125 -11.439 1.00 96.88 241 TRP A O 1
ATOM 2005 N N . GLY A 1 242 ? 14.384 5.167 -10.623 1.00 97.12 242 GLY A N 1
ATOM 2006 C CA . GLY A 1 242 ? 14.316 3.735 -10.315 1.00 97.12 242 GLY A CA 1
ATOM 2007 C C . GLY A 1 242 ? 14.591 2.866 -11.545 1.00 97.12 242 GLY A C 1
ATOM 2008 O O . GLY A 1 242 ? 15.463 2.000 -11.508 1.00 97.12 242 GLY A O 1
ATOM 2009 N N . ARG A 1 243 ? 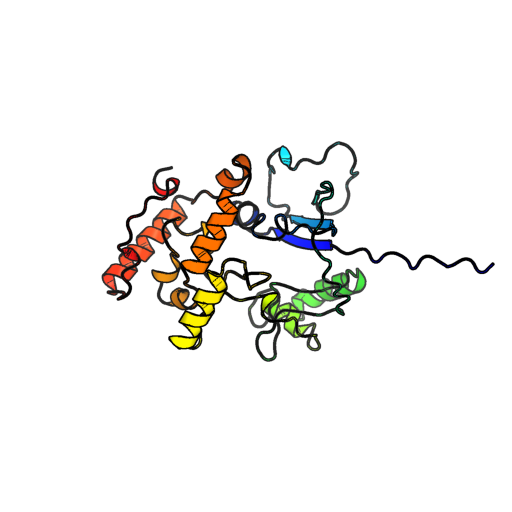13.940 3.163 -12.677 1.00 97.81 243 ARG A N 1
ATOM 2010 C CA . ARG A 1 243 ? 14.173 2.466 -13.958 1.00 97.81 243 ARG A CA 1
ATOM 2011 C C . ARG A 1 243 ? 15.625 2.575 -14.429 1.00 97.81 243 ARG A C 1
ATOM 2013 O O . ARG A 1 243 ? 16.205 1.585 -14.878 1.00 97.81 243 ARG A O 1
ATOM 2020 N N . LYS A 1 244 ? 16.230 3.763 -14.318 1.00 97.75 244 LYS A N 1
ATOM 2021 C CA . LYS A 1 244 ? 17.647 3.986 -14.647 1.00 97.75 244 LYS A CA 1
ATOM 2022 C C . LYS A 1 244 ? 18.562 3.131 -13.765 1.00 97.75 244 LYS A C 1
ATOM 2024 O O . LYS A 1 244 ? 19.439 2.451 -14.292 1.00 97.75 244 LYS A O 1
ATOM 2029 N N . MET A 1 245 ? 18.338 3.122 -12.453 1.00 97.75 245 MET A N 1
ATOM 2030 C CA . MET A 1 245 ? 19.130 2.322 -11.512 1.00 97.75 245 MET A CA 1
ATOM 2031 C C . MET A 1 245 ? 18.974 0.820 -11.765 1.00 97.75 245 MET A C 1
ATOM 2033 O O . MET A 1 245 ? 19.973 0.109 -11.832 1.00 97.75 245 MET A O 1
ATOM 2037 N N . ALA A 1 246 ? 17.753 0.334 -12.003 1.00 97.69 246 ALA A N 1
ATOM 2038 C CA . ALA A 1 246 ? 17.497 -1.066 -12.342 1.00 97.69 246 ALA A CA 1
ATOM 2039 C C . ALA A 1 246 ? 18.229 -1.511 -13.622 1.00 97.69 246 ALA A C 1
ATOM 2041 O O . ALA A 1 246 ? 18.726 -2.640 -13.700 1.00 97.69 246 ALA A O 1
ATOM 2042 N N . ARG A 1 247 ? 18.339 -0.614 -14.614 1.00 97.69 247 ARG A N 1
ATOM 2043 C CA . ARG A 1 247 ? 19.142 -0.828 -15.825 1.00 97.69 247 ARG A CA 1
ATOM 2044 C C . ARG A 1 247 ? 20.631 -0.929 -15.517 1.00 97.69 247 ARG A C 1
ATOM 2046 O O . ARG A 1 247 ? 21.269 -1.868 -15.981 1.00 97.69 247 ARG A O 1
ATOM 2053 N N . GLU A 1 248 ? 21.179 0.033 -14.779 1.00 97.56 248 GLU A N 1
ATOM 2054 C CA . GLU A 1 248 ? 22.609 0.080 -14.438 1.00 97.56 248 GLU A CA 1
ATOM 2055 C C . GLU A 1 248 ? 23.031 -1.117 -13.576 1.00 97.56 248 GLU A C 1
ATOM 2057 O O . GLU A 1 248 ? 24.100 -1.684 -13.785 1.00 97.56 248 GLU A O 1
ATOM 2062 N N . MET A 1 249 ? 22.153 -1.570 -12.678 1.00 96.69 249 MET A N 1
ATOM 2063 C CA . MET A 1 249 ? 22.348 -2.779 -11.871 1.00 96.69 249 MET A CA 1
ATOM 2064 C C . MET A 1 249 ? 22.073 -4.085 -12.635 1.00 96.69 249 MET A C 1
ATOM 2066 O O . MET A 1 249 ? 22.295 -5.169 -12.097 1.00 96.69 249 MET A O 1
ATOM 2070 N N . GLY A 1 250 ? 21.572 -4.014 -13.872 1.00 96.62 250 GLY A N 1
ATOM 2071 C CA . GLY A 1 250 ? 21.344 -5.186 -14.715 1.00 96.62 250 GLY A CA 1
ATOM 2072 C C . GLY A 1 250 ? 20.263 -6.136 -14.190 1.00 96.62 250 GLY A C 1
ATOM 2073 O O . GLY A 1 250 ? 20.442 -7.356 -14.238 1.00 96.62 250 GLY A O 1
ATOM 2074 N N . PHE A 1 251 ? 19.139 -5.611 -13.685 1.00 96.88 251 PHE A N 1
ATOM 2075 C CA . PHE A 1 251 ? 18.037 -6.450 -13.196 1.00 96.88 251 PHE A CA 1
ATOM 2076 C C . PHE A 1 251 ? 17.518 -7.390 -14.295 1.00 96.88 251 PHE A C 1
ATOM 2078 O O . PHE A 1 251 ? 17.124 -6.956 -15.381 1.00 96.88 251 PHE A O 1
ATOM 2085 N N . ARG A 1 252 ? 17.527 -8.698 -13.996 1.00 94.69 252 ARG A N 1
ATOM 2086 C CA . ARG A 1 252 ? 17.312 -9.784 -14.971 1.00 94.69 252 ARG A CA 1
ATOM 2087 C C . ARG A 1 252 ? 15.898 -9.846 -15.539 1.00 94.69 252 ARG A C 1
ATOM 2089 O O . ARG A 1 252 ? 15.732 -10.273 -16.674 1.00 94.69 252 ARG A O 1
ATOM 2096 N N . ASP A 1 253 ? 14.902 -9.446 -14.757 1.00 93.31 253 ASP A N 1
ATOM 2097 C CA . ASP A 1 253 ? 13.489 -9.421 -15.160 1.00 93.31 253 ASP A CA 1
ATOM 2098 C C . ASP A 1 253 ? 13.167 -8.312 -16.173 1.00 93.31 253 ASP A C 1
ATOM 2100 O O . ASP A 1 253 ? 12.159 -8.399 -16.863 1.00 93.31 253 ASP A O 1
ATOM 2104 N N . GLN A 1 254 ? 14.039 -7.304 -16.295 1.00 96.31 254 GLN A N 1
ATOM 2105 C CA . GLN A 1 254 ? 13.938 -6.228 -17.280 1.00 96.31 254 GLN A CA 1
ATOM 2106 C C . GLN A 1 254 ? 12.616 -5.434 -17.248 1.00 96.31 254 GLN A C 1
ATOM 2108 O O . GLN A 1 254 ? 12.261 -4.832 -18.263 1.00 96.31 254 GLN A O 1
ATOM 2113 N N . HIS A 1 255 ? 11.917 -5.342 -16.105 1.00 97.31 255 HIS A N 1
ATOM 2114 C CA . HIS A 1 255 ? 10.699 -4.514 -15.998 1.00 97.31 255 HIS A CA 1
ATOM 2115 C C . HIS A 1 255 ? 10.962 -3.041 -16.353 1.00 97.31 255 HIS A C 1
ATOM 2117 O O . HIS A 1 255 ? 10.154 -2.406 -17.030 1.00 97.31 255 HIS A O 1
ATOM 2123 N N . TRP A 1 256 ? 12.154 -2.530 -16.040 1.00 96.44 256 TRP A N 1
ATOM 2124 C CA . TRP A 1 256 ? 12.617 -1.197 -16.438 1.00 96.44 256 TRP A CA 1
ATOM 2125 C C . TRP A 1 256 ? 12.639 -0.950 -17.961 1.00 96.44 256 TRP A C 1
ATOM 2127 O O . TRP A 1 256 ? 12.758 0.200 -18.391 1.00 96.44 256 TRP A O 1
ATOM 2137 N N . ARG A 1 257 ? 12.528 -1.992 -18.802 1.00 96.94 257 ARG A N 1
ATOM 2138 C CA . ARG A 1 257 ? 12.414 -1.885 -20.272 1.00 96.94 257 ARG A CA 1
ATOM 2139 C C . ARG A 1 257 ? 10.977 -1.805 -20.773 1.00 96.94 257 ARG A C 1
ATOM 2141 O O . ARG A 1 257 ? 10.789 -1.482 -21.944 1.00 96.94 257 ARG A O 1
ATOM 2148 N N . ILE A 1 258 ? 9.982 -2.095 -19.933 1.00 97.38 258 ILE A N 1
ATOM 2149 C CA . ILE A 1 258 ? 8.567 -2.068 -20.324 1.00 97.38 258 ILE A CA 1
ATOM 2150 C C . ILE A 1 258 ? 8.222 -0.671 -20.833 1.00 97.38 258 ILE A C 1
ATOM 2152 O O . ILE A 1 258 ? 8.545 0.329 -20.181 1.00 97.38 258 ILE A O 1
ATOM 2156 N N . ASN A 1 259 ? 7.604 -0.602 -22.012 1.00 96.56 259 ASN A N 1
ATOM 2157 C CA . ASN A 1 259 ? 7.194 0.663 -22.604 1.00 96.56 259 ASN A CA 1
ATOM 2158 C C . ASN A 1 259 ? 6.058 1.272 -21.774 1.00 96.56 259 ASN A C 1
ATOM 2160 O O . ASN A 1 259 ? 5.047 0.614 -21.551 1.00 96.56 259 ASN A O 1
ATOM 2164 N N . VAL A 1 260 ? 6.236 2.512 -21.319 1.00 96.38 260 VAL A N 1
ATOM 2165 C CA . VAL A 1 260 ? 5.250 3.195 -20.472 1.00 96.38 260 VAL A CA 1
ATOM 2166 C C . VAL A 1 260 ? 4.215 3.872 -21.362 1.00 96.38 260 VAL A C 1
ATOM 2168 O O . VAL A 1 260 ? 4.546 4.821 -22.074 1.00 96.38 260 VAL A O 1
ATOM 2171 N N . THR A 1 261 ? 2.974 3.392 -21.308 1.00 96.19 261 THR A N 1
ATOM 2172 C CA . THR A 1 261 ? 1.826 3.933 -22.053 1.00 96.19 261 THR A CA 1
ATOM 2173 C C . THR A 1 261 ? 0.873 4.739 -21.173 1.00 96.19 261 THR A C 1
ATOM 2175 O O . THR A 1 261 ? -0.029 5.398 -21.686 1.00 96.19 261 THR A O 1
ATOM 2178 N N . ASP A 1 262 ? 1.083 4.727 -19.853 1.00 94.94 262 ASP A N 1
ATOM 2179 C CA . ASP A 1 262 ? 0.290 5.488 -18.895 1.00 94.94 262 ASP A CA 1
ATOM 2180 C C . ASP A 1 262 ? 0.224 6.994 -19.241 1.00 94.94 262 ASP A C 1
ATOM 2182 O O . ASP A 1 262 ? 1.253 7.680 -19.190 1.00 94.94 262 ASP A O 1
ATOM 2186 N N . PRO A 1 263 ? -0.976 7.552 -19.508 1.00 92.25 263 PRO A N 1
ATOM 2187 C CA . PRO A 1 263 ? -1.145 8.967 -19.837 1.00 92.25 263 PRO A CA 1
ATOM 2188 C C . PRO A 1 263 ? -0.592 9.915 -18.772 1.00 92.25 263 PRO A C 1
ATOM 2190 O O . PRO A 1 263 ? -0.145 11.013 -19.096 1.00 92.25 263 PRO A O 1
ATOM 2193 N N . ARG A 1 264 ? -0.563 9.485 -17.501 1.00 91.50 264 ARG A N 1
ATOM 2194 C CA . ARG A 1 264 ? -0.041 10.288 -16.384 1.00 91.50 264 ARG A CA 1
ATOM 2195 C C . ARG A 1 264 ? 1.441 10.623 -16.536 1.00 91.50 264 ARG A C 1
ATOM 2197 O O . ARG A 1 264 ? 1.912 11.525 -15.858 1.00 91.50 264 ARG A O 1
ATOM 2204 N N . LYS A 1 265 ? 2.180 9.933 -17.410 1.00 91.25 265 LYS A N 1
ATOM 2205 C CA . LYS A 1 265 ? 3.564 10.287 -17.744 1.00 91.25 265 LYS A CA 1
ATOM 2206 C C . LYS A 1 265 ? 3.675 11.656 -18.427 1.00 91.25 265 LYS A C 1
ATOM 2208 O O . LYS A 1 265 ? 4.675 12.337 -18.232 1.00 91.25 265 LYS A O 1
ATOM 2213 N N . PHE A 1 266 ? 2.666 12.055 -19.201 1.00 85.50 266 PHE A N 1
ATOM 2214 C CA . PHE A 1 266 ? 2.729 13.216 -20.100 1.00 85.50 266 PHE A CA 1
ATOM 2215 C C . PHE A 1 266 ? 1.917 14.431 -19.629 1.00 85.50 266 PHE A C 1
ATOM 2217 O O . PHE A 1 266 ? 1.938 15.459 -20.300 1.00 85.50 266 PHE A O 1
ATOM 2224 N N . ILE A 1 267 ? 1.183 14.296 -18.521 1.00 79.06 267 ILE A N 1
ATOM 2225 C CA . ILE A 1 267 ? 0.304 15.327 -17.940 1.00 79.06 267 ILE A CA 1
ATOM 2226 C C . ILE A 1 267 ? 0.970 15.917 -16.716 1.00 79.06 267 ILE A C 1
ATOM 2228 O O . ILE A 1 267 ? 1.229 17.132 -16.686 1.00 79.06 267 ILE A O 1
#

Radius of gyration: 20.92 Å; chains: 1; bounding box: 71×44×50 Å

pLDDT: mean 79.33, std 20.79, range [25.86, 97.81]